Protein AF-A0A094XBJ3-F1 (afdb_monomer_lite)

Radius of gyration: 27.38 Å; chains: 1; bounding box: 114×45×57 Å

Organism: NCBI:txid1218173

pLDDT: mean 87.26, std 16.5, range [36.81, 98.75]

Secondary structure (DSSP, 8-state):
--------------------------PEEEEEEE------SSHHHHHHH-SEEEEEEEEEEEEEEE-PEETTEEEEE-SS--EEEEEEEEEEEEEEESS--SEEEEEEEEEEEEEEE-TTS-EEEEEEEE-TT-----TTSEEEEEEEE-TTTSTTEEEESSS--EEEEETTEEEES-TEETTEE-TTPEEEEETTEEEEEEEEEEEESSSEEEEEEEEEPBP-HHHHTT--SHHHHHHHH-

Foldseek 3Di:
DDDDDDDDDDDDPDPPPPPPPPPPPLDAFEAEAEDPFDADPFPVVLLVLFQWKFKFFWDD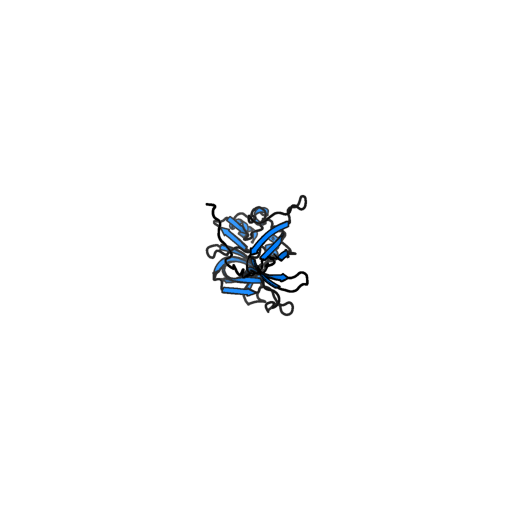QPDKDFCDADPVARQHHDPVWGWIWGKTKTAGPDTLHHDDHGIFIETDTFWTKAFGADPVGDGPDIDIDTDQLDDDGDRVWMKIFRWYDPCSHPNRYTYHSGSFGIWTADPFFIDTRGQQEVVRHDPQKAFDDPDPDRFKIWHWDWDDDPHTYIYIYIDGGHYRNCVVQVNTGPVVVSVVSD

Sequence (242 aa):
MKSINLIGASLIIGILIGCSSSASTDKTYQINEHRDEKLPDNLSEIIGNSDVIVKGTYNELIRTENMIRSANDPTVPSDDFYTEGLIYDFTINKTYKGDVIDSIKTSVTHLDELPIMEDDGEVVGEVTVEVIDYEEIDENKEYVLFLVDGSYIEEGLYTPASEIYIIEINNNSLQFLSKRIEGNLYEAIELEENGDDVSHAVLTTEYREDISVDIVQEFDLVKDYLGAEDIDTLNKLEEYLE

Structure (mmCIF, N/CA/C/O backbone):
data_AF-A0A094XBJ3-F1
#
_entry.id   AF-A0A094XBJ3-F1
#
loop_
_atom_site.group_PDB
_atom_site.id
_atom_site.type_symbol
_atom_site.label_atom_id
_atom_site.label_alt_id
_atom_site.label_comp_id
_atom_site.label_asym_id
_atom_site.label_entity_id
_atom_site.label_seq_id
_atom_site.pdbx_PDB_ins_code
_atom_site.Cartn_x
_atom_site.Cartn_y
_atom_site.Cartn_z
_atom_site.occupancy
_atom_site.B_iso_or_equiv
_atom_site.auth_seq_id
_atom_site.auth_comp_id
_atom_site.auth_asym_id
_atom_site.auth_atom_id
_atom_site.pdbx_PDB_model_num
ATOM 1 N N . MET A 1 1 ? 94.464 -15.127 -32.407 1.00 43.22 1 MET A N 1
ATOM 2 C CA . MET A 1 1 ? 94.125 -13.960 -31.558 1.00 43.22 1 MET A CA 1
ATOM 3 C C . MET A 1 1 ? 93.027 -13.161 -32.244 1.00 43.22 1 MET A C 1
ATOM 5 O O . MET A 1 1 ? 93.157 -12.950 -33.442 1.00 43.22 1 MET A O 1
ATOM 9 N N . LYS A 1 2 ? 92.040 -12.711 -31.449 1.00 36.97 2 LYS A N 1
ATOM 10 C CA . LYS A 1 2 ? 90.790 -11.973 -31.762 1.00 36.97 2 LYS A CA 1
ATOM 11 C C . LYS A 1 2 ? 89.600 -12.868 -32.178 1.00 36.97 2 LYS A C 1
ATOM 13 O O . LYS A 1 2 ? 89.601 -13.379 -33.286 1.00 36.97 2 LYS A O 1
ATOM 18 N N . SER A 1 3 ? 88.757 -13.347 -31.245 1.00 36.81 3 SER A N 1
ATOM 19 C CA . SER A 1 3 ? 87.651 -12.694 -30.477 1.00 36.81 3 SER A CA 1
ATOM 20 C C . SER A 1 3 ? 86.362 -12.558 -31.316 1.00 36.81 3 SER A C 1
ATOM 22 O O . SER A 1 3 ? 86.349 -11.766 -32.247 1.00 36.81 3 SER A O 1
ATOM 24 N N . ILE A 1 4 ? 85.407 -13.494 -31.182 1.00 46.25 4 ILE A N 1
ATOM 25 C CA . ILE A 1 4 ? 84.158 -13.459 -30.369 1.00 46.25 4 ILE A CA 1
ATOM 26 C C . ILE A 1 4 ? 83.076 -12.509 -30.921 1.00 46.25 4 ILE A C 1
ATOM 28 O O . ILE A 1 4 ? 83.269 -11.299 -30.901 1.00 46.25 4 ILE A O 1
ATOM 32 N N . ASN A 1 5 ? 81.939 -13.089 -31.343 1.00 37.97 5 ASN A N 1
ATOM 33 C CA . ASN A 1 5 ? 80.534 -12.751 -31.007 1.00 37.97 5 ASN A CA 1
ATOM 34 C C . ASN A 1 5 ? 79.594 -13.286 -32.108 1.00 37.97 5 ASN A C 1
ATOM 36 O O . ASN A 1 5 ? 80.002 -13.353 -33.259 1.00 37.97 5 ASN A O 1
ATOM 40 N N . LEU A 1 6 ? 78.308 -13.570 -31.925 1.00 38.62 6 LEU A N 1
ATOM 41 C CA . LEU A 1 6 ? 77.436 -14.012 -30.833 1.00 38.62 6 LEU A CA 1
ATOM 42 C C . LEU A 1 6 ? 76.045 -14.050 -31.517 1.00 38.62 6 LEU A C 1
ATOM 44 O O . LEU A 1 6 ? 75.685 -13.074 -32.157 1.00 38.62 6 LEU A O 1
ATOM 48 N N . ILE A 1 7 ? 75.331 -15.174 -31.404 1.00 44.25 7 ILE A N 1
ATOM 49 C CA . ILE A 1 7 ? 73.859 -15.345 -31.369 1.00 44.25 7 ILE A CA 1
ATOM 50 C C . ILE A 1 7 ? 72.974 -14.590 -32.394 1.00 44.25 7 ILE A C 1
ATOM 52 O O . ILE A 1 7 ? 72.879 -13.371 -32.391 1.00 44.25 7 ILE A O 1
ATOM 56 N N . GLY A 1 8 ? 72.106 -15.360 -33.066 1.00 38.41 8 GLY A N 1
ATOM 57 C CA . GLY A 1 8 ? 70.674 -15.027 -33.076 1.00 38.41 8 GLY A CA 1
ATOM 58 C C . GLY A 1 8 ? 70.008 -14.843 -34.436 1.00 38.41 8 GLY A C 1
ATOM 59 O O . GLY A 1 8 ? 70.265 -13.867 -35.125 1.00 38.41 8 GLY A O 1
ATOM 60 N N . ALA A 1 9 ? 69.069 -15.738 -34.750 1.00 42.12 9 ALA A N 1
ATOM 61 C CA . ALA A 1 9 ? 67.787 -15.392 -35.372 1.00 42.12 9 ALA A CA 1
ATOM 62 C C . ALA A 1 9 ? 66.854 -16.615 -35.298 1.00 42.12 9 ALA A C 1
ATOM 64 O O . ALA A 1 9 ? 66.645 -17.321 -36.282 1.00 42.12 9 ALA A O 1
ATOM 65 N N . SER A 1 10 ? 66.323 -16.896 -34.101 1.00 42.56 10 SER A N 1
ATOM 66 C CA . SER A 1 10 ? 65.144 -17.756 -33.973 1.00 42.56 10 SER A CA 1
ATOM 67 C C . SER A 1 10 ? 63.937 -16.998 -34.509 1.00 42.56 10 SER A C 1
ATOM 69 O O . SER A 1 10 ? 63.597 -15.919 -34.028 1.00 42.56 10 SER A O 1
ATOM 71 N N . LEU A 1 11 ? 63.320 -17.595 -35.520 1.00 46.00 11 LEU A N 1
ATOM 72 C CA . LEU A 1 11 ? 62.054 -17.221 -36.124 1.00 46.00 11 LEU A CA 1
ATOM 73 C C . LEU A 1 11 ? 60.952 -17.268 -35.045 1.00 46.00 11 LEU A C 1
ATOM 75 O O . LEU A 1 11 ? 60.565 -18.352 -34.612 1.00 46.00 11 LEU A O 1
ATOM 79 N N . ILE A 1 12 ? 60.451 -16.115 -34.595 1.00 48.72 12 ILE A N 1
ATOM 80 C CA . ILE A 1 12 ? 59.203 -16.039 -33.825 1.00 48.72 12 ILE A CA 1
ATOM 81 C C . ILE A 1 12 ? 58.118 -15.591 -34.798 1.00 48.72 12 ILE A C 1
ATOM 83 O O . ILE A 1 12 ? 58.031 -14.424 -35.176 1.00 48.72 12 ILE A O 1
ATOM 87 N N . ILE A 1 13 ? 57.318 -16.559 -35.235 1.00 50.34 13 ILE A N 1
ATOM 88 C CA . ILE A 1 13 ? 56.044 -16.329 -35.910 1.00 50.34 13 ILE A CA 1
ATOM 89 C C . ILE A 1 13 ? 55.095 -15.793 -34.835 1.00 50.34 13 ILE A C 1
ATOM 91 O O . ILE A 1 13 ? 54.591 -16.545 -34.005 1.00 50.34 13 ILE A O 1
ATOM 95 N N . GLY A 1 14 ? 54.917 -14.473 -34.812 1.00 44.84 14 GLY A N 1
ATOM 96 C CA . GLY A 1 14 ? 53.893 -13.819 -34.009 1.00 44.84 14 GLY A CA 1
ATOM 97 C C . GLY A 1 14 ? 52.526 -14.130 -34.602 1.00 44.84 14 GLY A C 1
ATOM 98 O O . GLY A 1 14 ? 52.110 -13.500 -35.572 1.00 44.84 14 GLY A O 1
ATOM 99 N N . ILE A 1 15 ? 51.836 -15.113 -34.031 1.00 49.97 15 ILE A N 1
ATOM 100 C CA . ILE A 1 15 ? 50.396 -15.255 -34.216 1.00 49.97 15 ILE A CA 1
ATOM 101 C C . ILE A 1 15 ? 49.786 -14.086 -33.442 1.00 49.97 15 ILE A C 1
ATOM 103 O O . ILE A 1 15 ? 49.683 -14.125 -32.218 1.00 49.97 15 ILE A O 1
ATOM 107 N N . LEU A 1 16 ? 49.447 -13.016 -34.160 1.00 44.25 16 LEU A N 1
ATOM 108 C CA . LEU A 1 16 ? 48.522 -12.000 -33.677 1.00 44.25 16 LEU A CA 1
ATOM 109 C C . LEU A 1 16 ? 47.159 -12.682 -33.532 1.00 44.25 16 LEU A C 1
ATOM 111 O O . LEU A 1 16 ? 46.331 -12.655 -34.440 1.00 44.25 16 LEU A O 1
ATOM 115 N N . ILE A 1 17 ? 46.949 -13.339 -32.392 1.00 52.38 17 ILE A N 1
ATOM 116 C CA . ILE A 1 17 ? 45.608 -13.568 -31.872 1.00 52.38 17 ILE A CA 1
ATOM 117 C C . ILE A 1 17 ? 45.131 -12.173 -31.491 1.00 52.38 17 ILE A C 1
ATOM 119 O O . ILE A 1 17 ? 45.450 -11.658 -30.421 1.00 52.38 17 ILE A O 1
ATOM 123 N N . GLY A 1 18 ? 44.464 -11.513 -32.436 1.00 40.31 18 GLY A N 1
ATOM 124 C CA . GLY A 1 18 ? 43.655 -10.357 -32.117 1.00 40.31 18 GLY A CA 1
ATOM 125 C C . GLY A 1 18 ? 42.593 -10.833 -31.142 1.00 40.31 18 GLY A C 1
ATOM 126 O O . GLY A 1 18 ? 41.626 -11.468 -31.552 1.00 40.31 18 GLY A O 1
ATOM 127 N N . CYS A 1 19 ? 42.790 -10.556 -29.854 1.00 43.25 19 CYS A N 1
ATOM 128 C CA . CYS A 1 19 ? 41.663 -10.371 -28.960 1.00 43.25 19 CYS A CA 1
ATOM 129 C C . CYS A 1 19 ? 40.842 -9.244 -29.579 1.00 43.25 19 CYS A C 1
ATOM 131 O O . CYS A 1 19 ? 41.187 -8.072 -29.437 1.00 43.25 19 CYS A O 1
ATOM 133 N N . SER A 1 20 ? 39.776 -9.592 -30.297 1.00 45.28 20 SER A N 1
ATOM 134 C CA . SER A 1 20 ? 38.630 -8.707 -30.369 1.00 45.28 20 SER A CA 1
ATOM 135 C C . SER A 1 20 ? 38.103 -8.629 -28.941 1.00 45.28 20 SER A C 1
ATOM 137 O O . SER A 1 20 ? 37.300 -9.457 -28.517 1.00 45.28 20 SER A O 1
ATOM 139 N N . SER A 1 21 ? 38.616 -7.677 -28.164 1.00 43.28 21 SER A N 1
ATOM 140 C CA . SER A 1 21 ? 37.809 -7.102 -27.104 1.00 43.28 21 SER A CA 1
ATOM 141 C C . SER A 1 21 ? 36.626 -6.488 -27.834 1.00 43.28 21 SER A C 1
ATOM 143 O O . SER A 1 21 ? 36.733 -5.394 -28.392 1.00 43.28 21 SER A O 1
ATOM 145 N N . SER A 1 22 ? 35.541 -7.250 -27.942 1.00 42.97 22 SER A N 1
ATOM 146 C CA . SER A 1 22 ? 34.221 -6.671 -28.091 1.00 42.97 22 SER A CA 1
ATOM 147 C C . SER A 1 22 ? 34.155 -5.625 -26.990 1.00 42.97 22 SER A C 1
ATOM 149 O O . SER A 1 22 ? 34.148 -5.973 -25.814 1.00 42.97 22 SER A O 1
ATOM 151 N N . ALA A 1 23 ? 34.273 -4.353 -27.357 1.00 42.34 23 ALA A N 1
ATOM 152 C CA . ALA A 1 23 ? 33.829 -3.302 -26.476 1.00 42.34 23 ALA A CA 1
ATOM 153 C C . ALA A 1 23 ? 32.329 -3.561 -26.357 1.00 42.34 23 ALA A C 1
ATOM 155 O O . ALA A 1 23 ? 31.588 -3.262 -27.294 1.00 42.34 23 ALA A O 1
ATOM 156 N N . SER A 1 24 ? 31.906 -4.230 -25.281 1.00 43.53 24 SER A N 1
ATOM 157 C CA . SER A 1 24 ? 30.557 -4.014 -24.796 1.00 43.53 24 SER A CA 1
ATOM 158 C C . SER A 1 24 ? 30.501 -2.511 -24.580 1.00 43.53 24 SER A C 1
ATOM 160 O O . SER A 1 24 ? 31.273 -1.931 -23.818 1.00 43.53 24 SER A O 1
ATOM 162 N N . THR A 1 25 ? 29.713 -1.828 -25.394 1.00 51.50 25 THR A N 1
ATOM 163 C CA . THR A 1 25 ? 29.189 -0.543 -24.975 1.00 51.50 25 THR A CA 1
ATOM 164 C C . THR A 1 25 ? 28.387 -0.855 -23.725 1.00 51.50 25 THR A C 1
ATOM 166 O O . THR A 1 25 ? 27.261 -1.330 -23.841 1.00 51.50 25 THR A O 1
ATOM 169 N N . ASP A 1 26 ? 29.006 -0.674 -22.557 1.00 68.75 26 ASP A N 1
ATOM 170 C CA . ASP A 1 26 ? 28.343 -0.635 -21.253 1.00 68.75 26 ASP A CA 1
ATOM 171 C C . ASP A 1 26 ? 27.441 0.607 -21.263 1.00 68.75 26 ASP A C 1
ATOM 173 O O . ASP A 1 26 ? 27.769 1.662 -20.721 1.00 68.75 26 ASP A O 1
ATOM 177 N N . LYS A 1 27 ? 26.365 0.534 -22.046 1.00 84.06 27 LYS A N 1
ATOM 178 C CA . LYS A 1 27 ? 25.337 1.556 -22.121 1.00 84.06 27 LYS A CA 1
ATOM 179 C C . LYS A 1 27 ? 24.470 1.365 -20.888 1.00 84.06 27 LYS A C 1
ATOM 181 O O . LYS A 1 27 ? 23.870 0.307 -20.727 1.00 84.06 27 LYS A O 1
ATOM 186 N N . THR A 1 28 ? 24.434 2.382 -20.038 1.00 89.62 28 THR A N 1
ATOM 187 C CA . THR A 1 28 ? 23.457 2.472 -18.957 1.00 89.62 28 THR A CA 1
ATOM 188 C C . THR A 1 28 ? 22.242 3.215 -19.485 1.00 89.62 28 THR A C 1
ATOM 190 O O . THR A 1 28 ? 22.375 4.331 -19.993 1.00 89.62 28 THR A O 1
ATOM 193 N N . TYR A 1 29 ? 21.080 2.578 -19.421 1.00 91.94 29 TYR A N 1
ATOM 194 C CA . TYR A 1 29 ? 19.798 3.218 -19.698 1.00 91.94 29 TYR A CA 1
ATOM 195 C C . TYR A 1 29 ? 19.344 3.985 -18.458 1.00 91.94 29 TYR A C 1
ATOM 197 O O . TYR A 1 29 ? 19.706 3.621 -17.344 1.00 91.94 29 TYR A O 1
ATOM 205 N N . GLN A 1 30 ? 18.541 5.025 -18.642 1.00 92.19 30 GLN A N 1
ATOM 206 C CA . GLN A 1 30 ? 17.908 5.735 -17.536 1.00 92.19 30 GLN A CA 1
ATOM 207 C C . GLN A 1 30 ? 16.401 5.747 -17.768 1.00 92.19 30 GLN A C 1
ATOM 209 O O . GLN A 1 30 ? 15.948 6.189 -18.826 1.00 92.19 30 GLN A O 1
ATOM 214 N N . ILE A 1 31 ? 15.641 5.273 -16.785 1.00 91.38 31 ILE A N 1
ATOM 215 C CA . ILE A 1 31 ? 14.182 5.375 -16.753 1.00 91.38 31 ILE A CA 1
ATOM 216 C C . ILE A 1 31 ? 13.835 6.414 -15.693 1.00 91.38 31 ILE A C 1
ATOM 218 O O . ILE A 1 31 ? 14.247 6.284 -14.544 1.00 91.38 31 ILE A O 1
ATOM 222 N N . ASN A 1 32 ? 13.097 7.449 -16.094 1.00 90.06 32 ASN A N 1
ATOM 223 C CA . ASN A 1 32 ? 12.528 8.417 -15.162 1.00 90.06 32 ASN A CA 1
ATOM 224 C C . ASN A 1 32 ? 11.055 8.062 -14.976 1.00 90.06 32 ASN A C 1
ATOM 226 O O . ASN A 1 32 ? 10.270 8.154 -15.924 1.00 90.06 32 ASN A O 1
ATOM 230 N N . GLU A 1 33 ? 10.707 7.614 -13.779 1.00 86.25 33 GLU A N 1
ATOM 231 C CA . GLU A 1 33 ? 9.341 7.320 -13.380 1.00 86.25 33 GLU A CA 1
ATOM 232 C C . GLU A 1 33 ? 8.790 8.536 -12.636 1.00 86.25 33 GLU A C 1
ATOM 234 O O . GLU A 1 33 ? 9.295 8.910 -11.581 1.00 86.25 33 GLU A O 1
ATOM 239 N N . HIS A 1 34 ? 7.754 9.153 -13.199 1.00 82.62 34 HIS A N 1
ATOM 240 C CA . HIS A 1 34 ? 7.046 10.260 -12.568 1.00 82.62 34 HIS A CA 1
ATOM 241 C C . HIS A 1 34 ? 5.592 9.849 -12.351 1.00 82.62 34 HIS A C 1
ATOM 243 O O . HIS A 1 34 ? 4.872 9.577 -13.320 1.00 82.62 34 HIS A O 1
ATOM 249 N N . ARG A 1 35 ? 5.157 9.798 -11.089 1.00 72.50 35 ARG A N 1
ATOM 250 C CA . ARG A 1 35 ? 3.764 9.496 -10.742 1.00 72.50 35 ARG A CA 1
ATOM 251 C C . ARG A 1 35 ? 2.989 10.799 -10.574 1.00 72.50 35 ARG A C 1
ATOM 253 O O . ARG A 1 35 ? 3.218 11.536 -9.625 1.00 72.50 35 ARG A O 1
ATOM 260 N N . ASP A 1 36 ? 2.044 11.059 -11.480 1.00 71.25 36 ASP A N 1
ATOM 261 C CA . ASP A 1 36 ? 1.034 12.122 -11.318 1.00 71.25 36 ASP A CA 1
ATOM 262 C C . ASP A 1 36 ? -0.047 11.633 -10.339 1.00 71.25 36 ASP A C 1
ATOM 264 O O . ASP A 1 36 ? -1.174 11.282 -10.702 1.00 71.25 36 ASP A O 1
ATOM 268 N N . GLU A 1 37 ? 0.376 11.463 -9.091 1.00 78.94 37 GLU A N 1
ATOM 269 C CA . GLU A 1 37 ? -0.415 10.894 -8.016 1.00 78.94 37 GLU A CA 1
ATOM 270 C C . GLU A 1 37 ? -1.223 11.977 -7.303 1.00 78.94 37 GLU A C 1
ATOM 272 O O . GLU A 1 37 ? -0.721 13.043 -6.954 1.00 78.94 37 GLU A O 1
ATOM 277 N N . LYS A 1 38 ? -2.486 11.669 -6.996 1.00 85.31 38 LYS A N 1
ATOM 278 C CA . LYS A 1 38 ? -3.276 12.494 -6.085 1.00 85.31 38 LYS A CA 1
ATOM 279 C C . LYS A 1 38 ? -3.200 11.933 -4.666 1.00 85.31 38 LYS A C 1
ATOM 281 O O . LYS A 1 38 ? -4.037 11.117 -4.277 1.00 85.31 38 LYS A O 1
ATOM 286 N N . LEU A 1 39 ? -2.246 12.435 -3.887 1.00 90.44 39 LEU A N 1
ATOM 287 C CA . LEU A 1 39 ? -2.177 12.158 -2.456 1.00 90.44 39 LEU A CA 1
ATOM 288 C C . LEU A 1 39 ? -3.399 12.723 -1.708 1.00 90.44 39 LEU A C 1
ATOM 290 O O . LEU A 1 39 ? -3.910 13.786 -2.077 1.00 90.44 39 LEU A O 1
ATOM 294 N N . PRO A 1 40 ? -3.883 12.039 -0.655 1.00 93.19 40 PRO A N 1
ATOM 295 C CA . PRO A 1 40 ? -4.916 12.588 0.213 1.00 93.19 40 PRO A CA 1
ATOM 296 C C . PRO A 1 40 ? -4.392 13.815 0.976 1.00 93.19 40 PRO A C 1
ATOM 298 O O . PRO A 1 40 ? -3.219 13.907 1.328 1.00 93.19 40 PRO A O 1
ATOM 301 N N . ASP A 1 41 ? -5.262 14.764 1.303 1.00 93.19 41 ASP A N 1
ATOM 302 C CA . ASP A 1 41 ? -4.871 15.954 2.064 1.00 93.19 41 ASP A CA 1
ATOM 303 C C . ASP A 1 41 ? -4.749 15.674 3.573 1.00 93.19 41 ASP A C 1
ATOM 305 O O . ASP A 1 41 ? -4.064 16.409 4.291 1.00 93.19 41 ASP A O 1
ATOM 309 N N . ASN A 1 42 ? -5.470 14.664 4.077 1.00 95.19 42 ASN A N 1
ATOM 310 C CA . ASN A 1 42 ? -5.583 14.324 5.500 1.00 95.19 42 ASN A CA 1
ATOM 311 C C . ASN A 1 42 ? -6.207 12.930 5.720 1.00 95.19 42 ASN A C 1
ATOM 313 O O . ASN A 1 42 ? -6.772 12.328 4.805 1.00 95.19 42 ASN A O 1
ATOM 317 N N . LEU A 1 43 ? -6.180 12.452 6.971 1.00 96.69 43 LEU A N 1
ATOM 318 C CA . LEU A 1 43 ? -6.768 11.168 7.373 1.00 96.69 43 LEU A CA 1
ATOM 319 C C . LEU A 1 43 ? -8.283 11.086 7.103 1.00 96.69 43 LEU A C 1
ATOM 321 O O . LEU A 1 43 ? -8.792 10.026 6.741 1.00 96.69 43 LEU A O 1
ATOM 325 N N . SER A 1 44 ? -9.009 12.202 7.233 1.00 96.94 44 SER A N 1
ATOM 326 C CA . SER A 1 44 ? -10.445 12.247 6.927 1.00 96.94 44 SER A CA 1
ATOM 327 C C . SER A 1 44 ? -10.743 11.979 5.445 1.00 96.94 44 SER A C 1
ATOM 329 O O . SER A 1 44 ? -11.763 11.357 5.144 1.00 96.94 44 SER A O 1
ATOM 331 N N . GLU A 1 45 ? -9.873 12.391 4.514 1.00 97.12 45 GLU A N 1
ATOM 332 C CA . GLU A 1 45 ? -10.013 12.050 3.089 1.00 97.12 45 GLU A CA 1
ATOM 333 C C . GLU A 1 45 ? -9.798 10.549 2.849 1.00 97.12 45 GLU A C 1
ATOM 335 O O . GLU A 1 45 ? -10.610 9.935 2.160 1.00 97.12 45 GLU A O 1
ATOM 340 N N . ILE A 1 46 ? -8.799 9.931 3.492 1.00 97.25 46 ILE A N 1
ATOM 341 C CA . ILE A 1 46 ? -8.556 8.475 3.413 1.00 97.25 46 ILE A CA 1
ATOM 342 C C . ILE A 1 46 ? -9.792 7.697 3.899 1.00 97.25 46 ILE A C 1
ATOM 344 O O . ILE A 1 46 ? -10.298 6.803 3.214 1.00 97.25 46 ILE A O 1
ATOM 348 N N . ILE A 1 47 ? -10.343 8.084 5.056 1.00 97.88 47 ILE A N 1
ATOM 349 C CA . ILE A 1 47 ? -11.577 7.496 5.606 1.00 97.88 47 ILE A CA 1
ATOM 350 C C . ILE A 1 47 ? -12.763 7.712 4.663 1.00 97.88 47 ILE A C 1
ATOM 352 O O . ILE A 1 47 ? -13.599 6.819 4.494 1.00 97.88 47 ILE A O 1
ATOM 356 N N . GLY A 1 48 ? -12.862 8.901 4.067 1.00 97.31 48 GLY A N 1
ATOM 357 C CA . GLY A 1 48 ? -13.908 9.262 3.115 1.00 97.31 48 GLY A CA 1
ATOM 358 C C . GLY A 1 48 ? -13.887 8.390 1.862 1.00 97.31 48 GLY A C 1
ATOM 359 O O . GLY A 1 48 ? -14.948 7.919 1.451 1.00 97.31 48 GLY A O 1
ATOM 360 N N . ASN A 1 49 ? -12.692 8.132 1.324 1.00 96.88 49 ASN A N 1
ATOM 361 C CA . ASN A 1 49 ? -12.465 7.341 0.113 1.00 96.88 49 ASN A CA 1
ATOM 362 C C . ASN A 1 49 ? -12.617 5.830 0.333 1.00 96.88 49 ASN A C 1
ATOM 364 O O . ASN A 1 49 ? -12.836 5.102 -0.626 1.00 96.88 49 ASN A O 1
ATOM 368 N N . SER A 1 50 ? -12.521 5.355 1.576 1.00 98.44 50 SER A N 1
ATOM 369 C CA . SER A 1 50 ? -12.631 3.928 1.899 1.00 98.44 50 SER A CA 1
ATOM 370 C C . SER A 1 50 ? -14.082 3.443 1.880 1.00 98.44 50 SER A C 1
ATOM 372 O O . SER A 1 50 ? -14.937 4.042 2.531 1.00 98.44 50 SER A O 1
ATOM 374 N N . ASP A 1 51 ? -14.368 2.305 1.256 1.00 98.44 51 ASP A N 1
ATOM 375 C CA . ASP A 1 51 ? -15.638 1.587 1.441 1.00 98.44 51 ASP A CA 1
ATOM 376 C C . ASP A 1 51 ? -15.635 0.776 2.744 1.00 98.44 51 ASP A C 1
ATOM 378 O O . ASP A 1 51 ? -16.654 0.675 3.436 1.00 98.44 51 ASP A O 1
ATOM 382 N N . VAL A 1 52 ? -14.468 0.229 3.096 1.00 98.38 52 VAL A N 1
ATOM 383 C CA . VAL A 1 52 ? -14.252 -0.654 4.242 1.00 98.38 52 VAL A CA 1
ATOM 384 C C . VAL A 1 52 ? -13.048 -0.180 5.048 1.00 98.38 52 VAL A C 1
ATOM 386 O O . VAL A 1 52 ? -12.009 0.166 4.491 1.00 98.38 52 VAL A O 1
ATOM 389 N N . ILE A 1 53 ? -13.181 -0.191 6.376 1.00 98.75 53 ILE A N 1
ATOM 390 C CA . ILE A 1 53 ? -12.066 0.043 7.300 1.00 98.75 53 ILE A CA 1
ATOM 391 C C . ILE A 1 53 ? -12.076 -1.068 8.343 1.00 98.75 53 ILE A C 1
ATOM 393 O O . ILE A 1 53 ? -13.052 -1.216 9.087 1.00 98.75 53 ILE A O 1
ATOM 397 N N . VAL A 1 54 ? -10.997 -1.845 8.406 1.00 98.56 54 VAL A N 1
ATOM 398 C CA . VAL A 1 54 ? -10.885 -3.030 9.273 1.00 98.56 54 VAL A CA 1
ATOM 399 C C . VAL A 1 54 ? -9.576 -3.038 10.044 1.00 98.56 54 VAL A C 1
ATOM 401 O O . VAL A 1 54 ? -8.560 -2.566 9.552 1.00 98.56 54 VAL A O 1
ATOM 404 N N . LYS A 1 55 ? -9.599 -3.613 11.246 1.00 98.31 55 LYS A N 1
ATOM 405 C CA . LYS A 1 55 ? -8.420 -4.013 12.016 1.00 98.31 55 LYS A CA 1
ATOM 406 C C . LYS A 1 55 ? -8.293 -5.526 12.005 1.00 98.31 55 LYS A C 1
ATOM 408 O O . LYS A 1 55 ? -9.295 -6.216 12.214 1.00 98.31 55 LYS A O 1
ATOM 413 N N . GLY A 1 56 ? -7.078 -6.031 11.860 1.00 97.94 56 GLY A N 1
ATOM 414 C CA . GLY A 1 56 ? -6.831 -7.463 11.774 1.00 97.94 56 GLY A CA 1
ATOM 415 C C . GLY A 1 56 ? -5.371 -7.818 11.537 1.00 97.94 56 GLY A C 1
ATOM 416 O O . GLY A 1 56 ? -4.489 -6.995 11.777 1.00 97.94 56 GLY A O 1
ATOM 417 N N . THR A 1 57 ? -5.131 -9.035 11.062 1.00 98.25 57 THR A N 1
ATOM 418 C CA . THR A 1 57 ? -3.796 -9.558 10.747 1.00 98.25 57 THR A CA 1
ATOM 419 C C . THR A 1 57 ? -3.778 -10.144 9.343 1.00 98.25 57 THR A C 1
ATOM 421 O O . THR A 1 57 ? -4.737 -10.799 8.919 1.00 98.25 57 THR A O 1
ATOM 424 N N . TYR A 1 58 ? -2.668 -9.944 8.639 1.00 98.06 58 TYR A N 1
ATOM 425 C CA . TYR A 1 58 ? -2.390 -10.698 7.425 1.00 98.06 58 TYR A CA 1
ATOM 426 C C . TYR A 1 58 ? -2.087 -12.155 7.782 1.00 98.06 58 TYR A C 1
ATOM 428 O O . TYR A 1 58 ? -1.404 -12.427 8.768 1.00 98.06 58 TYR A O 1
ATOM 436 N N . ASN A 1 59 ? -2.633 -13.073 6.991 1.00 94.69 59 ASN A N 1
ATOM 437 C CA . ASN A 1 59 ? -2.326 -14.496 7.044 1.00 94.69 59 ASN A CA 1
ATOM 438 C C . ASN A 1 59 ? -1.409 -14.838 5.855 1.00 94.69 59 ASN A C 1
ATOM 440 O O . ASN A 1 59 ? -0.479 -14.109 5.541 1.00 94.69 59 ASN A O 1
ATOM 444 N N . GLU A 1 60 ? -1.704 -15.932 5.158 1.00 90.06 60 GLU A N 1
ATOM 445 C CA . GLU A 1 60 ? -0.930 -16.433 4.032 1.00 90.06 60 GLU A CA 1
ATOM 446 C C . GLU A 1 60 ? -1.091 -15.559 2.775 1.00 90.06 60 GLU A C 1
ATOM 448 O O . GLU A 1 60 ? -2.201 -15.152 2.402 1.00 90.06 60 GLU A O 1
ATOM 453 N N . LEU A 1 61 ? 0.027 -15.349 2.073 1.00 96.75 61 LEU A N 1
ATOM 454 C CA . LEU A 1 61 ? 0.033 -14.917 0.678 1.00 96.75 61 LEU A CA 1
ATOM 455 C C . LEU A 1 61 ? -0.632 -15.994 -0.190 1.00 96.75 61 LEU A C 1
ATOM 457 O O . LEU A 1 61 ? -0.083 -17.074 -0.399 1.00 96.75 61 LEU A O 1
ATOM 461 N N . ILE A 1 62 ? -1.802 -15.686 -0.742 1.00 97.31 62 ILE A N 1
ATOM 462 C CA . ILE A 1 62 ? -2.575 -16.623 -1.561 1.00 97.31 62 ILE A CA 1
ATOM 463 C C . ILE A 1 62 ? -1.932 -16.778 -2.942 1.00 97.31 62 ILE A C 1
ATOM 465 O O . ILE A 1 62 ? -1.812 -17.893 -3.458 1.00 97.31 62 ILE A O 1
ATOM 469 N N . ARG A 1 63 ? -1.602 -15.648 -3.580 1.00 97.38 63 ARG A N 1
ATOM 470 C CA . ARG A 1 63 ? -1.115 -15.572 -4.966 1.00 97.38 63 ARG A CA 1
ATOM 471 C C . ARG A 1 63 ? -0.625 -14.165 -5.303 1.00 97.38 63 ARG A C 1
ATOM 473 O O . ARG A 1 63 ? -0.946 -13.215 -4.598 1.00 97.38 63 ARG A O 1
ATOM 480 N N . THR A 1 64 ? 0.058 -14.040 -6.432 1.00 97.31 64 THR A N 1
ATOM 481 C CA . THR A 1 64 ? 0.293 -12.754 -7.095 1.00 97.31 64 THR A CA 1
ATOM 482 C C . THR A 1 64 ? -0.713 -12.543 -8.234 1.00 97.31 64 THR A C 1
ATOM 484 O O . THR A 1 64 ? -1.346 -13.499 -8.702 1.00 97.31 64 THR A O 1
ATOM 487 N N . GLU A 1 65 ? -0.927 -11.292 -8.634 1.00 95.75 65 GLU A N 1
ATOM 488 C CA . GLU A 1 65 ? -1.838 -10.880 -9.710 1.00 95.75 65 GLU A CA 1
ATOM 489 C C . GLU A 1 65 ? -1.284 -9.639 -10.406 1.00 95.75 65 GLU A C 1
ATOM 491 O O . GLU A 1 65 ? -0.781 -8.741 -9.736 1.00 95.75 65 GLU A O 1
ATOM 496 N N . ASN A 1 66 ? -1.460 -9.527 -11.723 1.00 96.75 66 ASN A N 1
ATOM 497 C CA . ASN A 1 66 ? -1.269 -8.243 -12.390 1.00 96.75 66 ASN A CA 1
ATOM 498 C C . ASN A 1 66 ? -2.424 -7.306 -12.025 1.00 96.75 66 ASN A C 1
ATOM 500 O O . ASN A 1 66 ? -3.549 -7.559 -12.449 1.00 96.75 66 ASN A O 1
ATOM 504 N N . MET A 1 67 ? -2.154 -6.242 -11.270 1.00 94.94 67 MET A N 1
ATOM 505 C CA . MET A 1 67 ? -3.135 -5.269 -10.794 1.00 94.94 67 MET A CA 1
ATOM 506 C C . MET A 1 67 ? -3.625 -4.301 -11.868 1.00 94.94 67 MET A C 1
ATOM 508 O O . MET A 1 67 ? -4.738 -3.782 -11.736 1.00 94.94 67 MET A O 1
ATOM 512 N N . ILE A 1 68 ? -2.876 -4.128 -12.959 1.00 94.75 68 ILE A N 1
ATOM 513 C CA . ILE A 1 68 ? -3.292 -3.286 -14.080 1.00 94.75 68 ILE A CA 1
ATOM 514 C C . ILE A 1 68 ? -4.360 -4.003 -14.898 1.00 94.75 68 ILE A C 1
ATOM 516 O O . ILE A 1 68 ? -4.232 -5.175 -15.256 1.00 94.75 68 ILE A O 1
ATOM 520 N N . ARG A 1 69 ? -5.438 -3.282 -15.210 1.00 94.62 69 ARG A N 1
ATOM 521 C CA . ARG A 1 69 ? -6.588 -3.816 -15.941 1.00 94.62 69 ARG A CA 1
ATOM 522 C C . ARG A 1 69 ? -6.588 -3.379 -17.394 1.00 94.62 69 ARG A C 1
ATOM 524 O O . ARG A 1 69 ? -6.113 -2.295 -17.731 1.00 94.62 69 ARG A O 1
ATOM 531 N N . SER A 1 70 ? -7.168 -4.207 -18.257 1.00 95.94 70 SER A N 1
ATOM 532 C CA . SER A 1 70 ? -7.332 -3.863 -19.664 1.00 95.94 70 SER A CA 1
ATOM 533 C C . SER A 1 70 ? -8.231 -2.635 -19.820 1.00 95.94 70 SER A C 1
ATOM 535 O O . SER A 1 70 ? -9.329 -2.569 -19.266 1.00 95.94 70 SER A O 1
ATOM 537 N N . ALA A 1 71 ? -7.819 -1.691 -20.668 1.00 93.31 71 ALA A N 1
ATOM 538 C CA . ALA A 1 71 ? -8.629 -0.517 -21.001 1.00 93.31 71 ALA A CA 1
ATOM 539 C C . ALA A 1 71 ? -9.983 -0.878 -21.648 1.00 93.31 71 ALA A C 1
ATOM 541 O O . ALA A 1 71 ? -10.921 -0.081 -21.614 1.00 93.31 71 ALA A O 1
ATOM 542 N N . ASN A 1 72 ? -10.088 -2.068 -22.253 1.00 94.62 72 ASN A N 1
ATOM 543 C CA . ASN A 1 72 ? -11.311 -2.545 -22.900 1.00 94.62 72 ASN A CA 1
ATOM 544 C C . ASN A 1 72 ? -12.209 -3.368 -21.963 1.00 94.62 72 ASN A C 1
ATOM 546 O O . ASN A 1 72 ? -13.407 -3.479 -22.232 1.00 94.62 72 ASN A O 1
ATOM 550 N N . ASP A 1 73 ? -11.645 -3.953 -20.903 1.00 94.12 73 ASP A N 1
ATOM 551 C CA . ASP A 1 73 ? -12.362 -4.776 -19.928 1.00 94.12 73 ASP A CA 1
ATOM 552 C C . ASP A 1 73 ? -11.657 -4.721 -18.557 1.00 94.12 73 ASP A C 1
ATOM 554 O O . ASP A 1 73 ? -10.619 -5.362 -18.377 1.00 94.12 73 ASP A O 1
ATOM 558 N N . PRO A 1 74 ? -12.210 -3.994 -17.567 1.00 91.44 74 PRO A N 1
ATOM 559 C CA . PRO A 1 74 ? -11.573 -3.835 -16.264 1.00 91.44 74 PRO A CA 1
ATOM 560 C C . PRO A 1 74 ? -11.537 -5.127 -15.430 1.00 91.44 74 PRO A C 1
ATOM 562 O O . PRO A 1 74 ? -10.896 -5.150 -14.384 1.00 91.44 74 PRO A O 1
ATOM 565 N N . THR A 1 75 ? -12.222 -6.194 -15.859 1.00 93.88 75 THR A N 1
ATOM 566 C CA . THR A 1 75 ? -12.224 -7.499 -15.169 1.00 93.88 75 THR A CA 1
ATOM 567 C C . THR A 1 75 ? -11.066 -8.401 -15.600 1.00 93.88 75 THR A C 1
ATOM 569 O O . THR A 1 75 ? -10.834 -9.451 -15.003 1.00 93.88 75 THR A O 1
ATOM 572 N N . VAL A 1 76 ? -10.320 -7.999 -16.633 1.00 95.69 76 VAL A N 1
ATOM 573 C CA . VAL A 1 76 ? -9.212 -8.764 -17.209 1.00 95.69 76 VAL A CA 1
ATOM 574 C C . VAL A 1 76 ? -7.902 -8.001 -16.983 1.00 95.69 76 VAL A C 1
ATOM 576 O O . VAL A 1 76 ? -7.887 -6.775 -17.135 1.00 95.69 76 VAL A O 1
ATOM 579 N N . PRO A 1 77 ? -6.801 -8.681 -16.612 1.00 96.38 77 PRO A N 1
ATOM 580 C CA . PRO A 1 77 ? -5.476 -8.070 -16.575 1.00 96.38 77 PRO A CA 1
ATOM 581 C C . PRO A 1 77 ? -5.086 -7.394 -17.894 1.00 96.38 77 PRO A C 1
ATOM 583 O O . PRO A 1 77 ? -5.546 -7.781 -18.969 1.00 96.38 77 PRO A O 1
ATOM 586 N N . SER A 1 78 ? -4.226 -6.385 -17.812 1.00 96.12 78 SER A N 1
ATOM 587 C CA . SER A 1 78 ? -3.578 -5.816 -18.991 1.00 96.12 78 SER A CA 1
ATOM 588 C C . SER A 1 78 ? -2.558 -6.800 -19.569 1.00 96.12 78 SER A C 1
ATOM 590 O O . SER A 1 78 ? -1.813 -7.429 -18.820 1.00 96.12 78 SER A O 1
ATOM 592 N N . ASP A 1 79 ? -2.513 -6.903 -20.897 1.00 93.50 79 ASP A N 1
ATOM 593 C CA . ASP A 1 79 ? -1.446 -7.612 -21.617 1.00 93.50 79 ASP A CA 1
ATOM 594 C C . ASP A 1 79 ? -0.232 -6.696 -21.883 1.00 93.50 79 ASP A C 1
ATOM 596 O O . ASP A 1 79 ? 0.836 -7.188 -22.233 1.00 93.50 79 ASP A O 1
ATOM 600 N N . ASP A 1 80 ? -0.402 -5.374 -21.739 1.00 91.25 80 ASP A N 1
ATOM 601 C CA . ASP A 1 80 ? 0.595 -4.359 -22.119 1.00 91.25 80 ASP A CA 1
ATOM 602 C C . ASP A 1 80 ? 1.412 -3.829 -20.928 1.00 91.25 80 ASP A C 1
ATOM 604 O O . ASP A 1 80 ? 2.457 -3.216 -21.120 1.00 91.25 80 ASP A O 1
ATOM 608 N N . PHE A 1 81 ? 0.908 -4.003 -19.703 1.00 92.94 81 PHE A N 1
ATOM 609 C CA . PHE A 1 81 ? 1.485 -3.420 -18.487 1.00 92.94 81 PHE A CA 1
ATOM 610 C C . PHE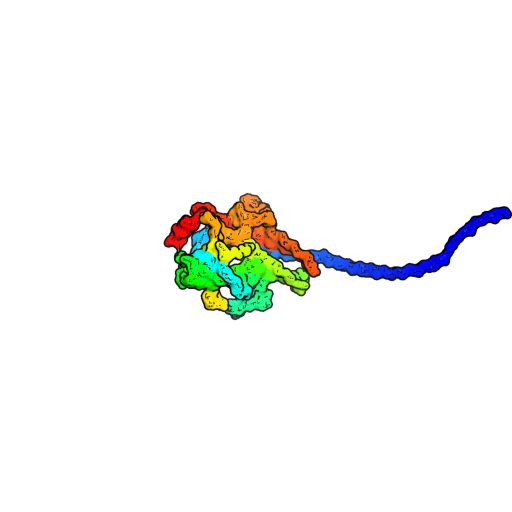 A 1 81 ? 1.324 -4.385 -17.324 1.00 92.94 81 PHE A C 1
ATOM 612 O O . PHE A 1 81 ? 0.273 -5.024 -17.211 1.00 92.94 81 PHE A O 1
ATOM 619 N N . TYR A 1 82 ? 2.317 -4.431 -16.439 1.00 95.56 82 TYR A N 1
ATOM 620 C CA . TYR A 1 82 ? 2.313 -5.300 -15.274 1.00 95.56 82 TYR A CA 1
ATOM 621 C C . TYR A 1 82 ? 2.687 -4.533 -14.004 1.00 95.56 82 TYR A C 1
ATOM 623 O O . TYR A 1 82 ? 3.766 -3.955 -13.907 1.00 95.56 82 TYR A O 1
ATOM 631 N N . THR A 1 83 ? 1.787 -4.594 -13.026 1.00 95.75 83 THR A N 1
ATOM 632 C CA . THR A 1 83 ? 2.046 -4.210 -11.635 1.00 95.75 83 THR A CA 1
ATOM 633 C C . THR A 1 83 ? 1.678 -5.399 -10.768 1.00 95.75 83 THR A C 1
ATOM 635 O O . THR A 1 83 ? 0.522 -5.827 -10.762 1.00 95.75 83 THR A O 1
ATOM 638 N N . GLU A 1 84 ? 2.633 -5.961 -10.041 1.00 97.88 84 GLU A N 1
ATOM 639 C CA . GLU A 1 84 ? 2.396 -7.089 -9.155 1.00 97.88 84 GLU A CA 1
ATOM 640 C C . GLU A 1 84 ? 1.641 -6.653 -7.898 1.00 97.88 84 GLU A C 1
ATOM 642 O O . GLU A 1 84 ? 2.124 -5.850 -7.098 1.00 97.88 84 GLU A O 1
ATOM 647 N N . GLY A 1 85 ? 0.467 -7.245 -7.695 1.00 97.25 85 GLY A N 1
ATOM 648 C CA . GLY A 1 85 ? -0.245 -7.241 -6.426 1.00 97.25 85 GLY A CA 1
ATOM 649 C C . GLY A 1 85 ? -0.088 -8.577 -5.719 1.00 97.25 85 GLY A C 1
ATOM 650 O O . GLY A 1 85 ? -0.408 -9.631 -6.273 1.00 97.25 85 GLY A O 1
ATOM 651 N N . LEU A 1 86 ? 0.353 -8.529 -4.469 1.00 98.00 86 LEU A N 1
ATOM 652 C CA . LEU A 1 86 ? 0.372 -9.660 -3.553 1.00 98.00 86 LEU A CA 1
ATOM 653 C C . LEU A 1 86 ? -1.010 -9.790 -2.906 1.00 98.00 86 LEU A C 1
ATOM 655 O O . LEU A 1 86 ? -1.441 -8.906 -2.167 1.00 98.00 86 LEU A O 1
ATOM 659 N N . ILE A 1 87 ? -1.735 -10.866 -3.209 1.00 98.06 87 ILE A N 1
ATOM 660 C CA . ILE A 1 87 ? -3.084 -11.100 -2.685 1.00 98.06 87 ILE A CA 1
ATOM 661 C C . ILE A 1 87 ? -2.991 -11.925 -1.406 1.00 98.06 87 ILE A C 1
ATOM 663 O O . ILE A 1 87 ? -2.659 -13.111 -1.451 1.00 98.06 87 ILE A O 1
ATOM 667 N N . TYR A 1 88 ? -3.345 -11.318 -0.281 1.00 98.25 88 TYR A N 1
ATOM 668 C CA . TYR A 1 88 ? -3.348 -11.957 1.031 1.00 98.25 88 TYR A CA 1
ATOM 669 C C . TYR A 1 88 ? -4.763 -12.289 1.500 1.00 98.25 88 TYR A C 1
ATOM 671 O O . TYR A 1 88 ? -5.723 -11.588 1.167 1.00 98.25 88 TYR A O 1
ATOM 679 N N . ASP A 1 89 ? -4.877 -13.326 2.332 1.00 98.06 89 ASP A N 1
ATOM 680 C CA . ASP A 1 89 ? -6.006 -13.460 3.257 1.00 98.06 89 ASP A CA 1
ATOM 681 C C . ASP A 1 89 ? -5.761 -12.570 4.485 1.00 98.06 89 ASP A C 1
ATOM 683 O O . ASP A 1 89 ? -4.660 -12.548 5.041 1.00 98.06 89 ASP A O 1
ATOM 687 N N . PHE A 1 90 ? -6.785 -11.840 4.917 1.00 98.38 90 PHE A N 1
ATOM 688 C CA . PHE A 1 90 ? -6.717 -10.938 6.063 1.00 98.38 90 PHE A CA 1
ATOM 689 C C . PHE A 1 90 ? -7.831 -11.270 7.053 1.00 98.38 90 PHE A C 1
ATOM 691 O O . PHE A 1 90 ? -9.016 -11.131 6.740 1.00 98.38 90 PHE A O 1
ATOM 698 N N . THR A 1 91 ? -7.459 -11.701 8.259 1.00 98.38 91 THR A N 1
ATOM 699 C CA . THR A 1 91 ? -8.426 -12.003 9.327 1.00 98.38 91 THR A CA 1
ATOM 700 C C . THR A 1 91 ? -8.858 -10.726 10.019 1.00 98.38 91 THR A C 1
ATOM 702 O O . THR A 1 91 ? -8.021 -9.968 10.501 1.00 98.38 91 THR A O 1
ATOM 705 N N . ILE A 1 92 ? -10.168 -10.506 10.107 1.00 98.50 92 ILE A N 1
ATOM 706 C CA . ILE A 1 92 ? -10.756 -9.299 10.682 1.00 98.50 92 ILE A CA 1
ATOM 707 C C . ILE A 1 92 ? -11.028 -9.504 12.173 1.00 98.50 92 ILE A C 1
ATOM 709 O O . ILE A 1 92 ? -11.834 -10.341 12.579 1.00 98.50 92 ILE A O 1
ATOM 713 N N . ASN A 1 93 ? -10.424 -8.642 12.988 1.00 97.31 93 ASN A N 1
ATOM 714 C CA . ASN A 1 93 ? -10.656 -8.559 14.429 1.00 97.31 93 ASN A CA 1
ATOM 715 C C . ASN A 1 93 ? -11.746 -7.528 14.764 1.00 97.31 93 ASN A C 1
ATOM 717 O O . ASN A 1 93 ? -12.513 -7.714 15.712 1.00 97.31 93 ASN A O 1
ATOM 721 N N . LYS A 1 94 ? -11.801 -6.416 14.018 1.00 97.69 94 LYS A N 1
ATOM 722 C CA . LYS A 1 94 ? -12.795 -5.343 14.192 1.00 97.69 94 LYS A CA 1
ATOM 723 C C . LYS A 1 94 ? -13.061 -4.658 12.852 1.00 97.69 94 LYS A C 1
ATOM 725 O O . LYS A 1 94 ? -12.121 -4.342 12.134 1.00 97.69 94 LYS A O 1
ATOM 730 N N . THR A 1 95 ? -14.321 -4.362 12.565 1.00 98.25 95 THR A N 1
ATOM 731 C CA . THR A 1 95 ? -14.734 -3.533 11.423 1.00 98.25 95 THR A CA 1
ATOM 732 C C . THR A 1 95 ? -15.169 -2.168 11.950 1.00 98.25 95 THR A C 1
ATOM 734 O O . THR A 1 95 ? -16.007 -2.107 12.851 1.00 98.25 95 THR A O 1
ATOM 737 N N . TYR A 1 96 ? -14.589 -1.089 11.425 1.00 98.19 96 TYR A N 1
ATOM 738 C CA . TYR A 1 96 ? -14.959 0.296 11.753 1.00 98.19 96 TYR A CA 1
ATOM 739 C C . TYR A 1 96 ? -15.916 0.888 10.716 1.00 98.19 96 TYR A C 1
ATOM 741 O O . TYR A 1 96 ? -16.808 1.655 11.064 1.00 98.19 96 TYR A O 1
ATOM 749 N N . LYS A 1 97 ? -15.759 0.502 9.444 1.00 98.06 97 LYS A N 1
ATOM 750 C CA . LYS A 1 97 ? -16.604 0.943 8.329 1.00 98.06 97 LYS A CA 1
ATOM 751 C C . LYS A 1 97 ? -16.840 -0.212 7.357 1.00 98.06 97 LYS A C 1
ATOM 753 O O . LYS A 1 97 ? -15.928 -1.000 7.116 1.00 98.06 97 LYS A O 1
ATOM 758 N N . GLY A 1 98 ? -18.044 -0.270 6.790 1.00 97.19 98 GLY A N 1
ATOM 759 C CA . GLY A 1 98 ? -18.466 -1.303 5.842 1.00 97.19 98 GLY A CA 1
ATOM 760 C C . GLY A 1 98 ? -19.033 -2.562 6.509 1.00 97.19 98 GLY A C 1
ATOM 761 O O . GLY A 1 98 ? -19.010 -2.702 7.730 1.00 97.19 98 GLY A O 1
ATOM 762 N N . ASP A 1 99 ? -19.555 -3.474 5.687 1.00 95.44 99 ASP A N 1
ATOM 763 C CA . ASP A 1 99 ? -20.252 -4.692 6.124 1.00 95.44 99 ASP A CA 1
ATOM 764 C C . ASP A 1 99 ? -19.424 -5.951 5.806 1.00 95.44 99 ASP A C 1
ATOM 766 O O . ASP A 1 99 ? -19.821 -6.795 5.003 1.00 95.44 99 ASP A O 1
ATOM 770 N N . VAL A 1 100 ? -18.254 -6.074 6.438 1.00 95.81 100 VAL A N 1
ATOM 771 C CA . VAL A 1 100 ? -17.367 -7.247 6.328 1.00 95.81 100 VAL A CA 1
ATOM 772 C C . VAL A 1 100 ? -17.139 -7.897 7.690 1.00 95.81 100 VAL A C 1
ATOM 774 O O . VAL A 1 100 ? -17.065 -7.209 8.713 1.00 95.81 100 VAL A O 1
ATOM 777 N N . ILE A 1 101 ? -17.043 -9.228 7.702 1.00 93.31 101 ILE A N 1
ATOM 778 C CA . ILE A 1 101 ? -16.837 -10.048 8.902 1.00 93.31 101 ILE A CA 1
ATOM 779 C C . ILE A 1 101 ? -15.841 -11.173 8.618 1.00 93.31 101 ILE A C 1
ATOM 781 O O . ILE A 1 101 ? -15.694 -11.590 7.474 1.00 93.31 101 ILE A O 1
ATOM 785 N N . ASP A 1 102 ? -15.232 -11.695 9.682 1.00 95.75 102 ASP A N 1
ATOM 786 C CA . ASP A 1 102 ? -14.336 -12.858 9.709 1.00 95.75 102 ASP A CA 1
ATOM 787 C C . ASP A 1 102 ? -13.030 -12.695 8.911 1.00 95.75 102 ASP A C 1
ATOM 789 O O . ASP A 1 102 ? -11.964 -12.617 9.521 1.00 95.75 102 ASP A O 1
ATOM 793 N N . SER A 1 103 ? -13.082 -12.632 7.579 1.00 97.12 103 SER A N 1
ATOM 794 C CA . SER A 1 103 ? -11.906 -12.392 6.736 1.00 97.12 103 SER A CA 1
ATOM 795 C C . SER A 1 103 ? -12.252 -11.775 5.380 1.00 97.12 103 SER A C 1
ATOM 797 O O . SER A 1 103 ? -13.392 -11.837 4.914 1.00 97.12 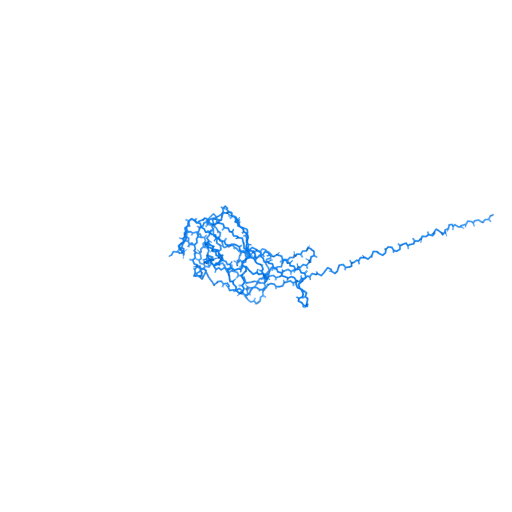103 SER A O 1
ATOM 799 N N . ILE A 1 104 ? -11.247 -11.171 4.747 1.00 97.88 104 ILE A N 1
ATOM 800 C CA . ILE A 1 104 ? -11.303 -10.626 3.385 1.00 97.88 104 ILE A CA 1
ATOM 801 C C . ILE A 1 104 ? -10.033 -10.988 2.618 1.00 97.88 104 ILE A C 1
ATOM 803 O O . ILE A 1 104 ? -9.007 -11.302 3.221 1.00 97.88 104 ILE A O 1
ATOM 807 N N . LYS A 1 105 ? -10.081 -10.880 1.287 1.00 98.19 105 LYS A N 1
ATOM 808 C CA . LYS A 1 105 ? -8.861 -10.819 0.477 1.00 98.19 105 LYS A CA 1
ATOM 809 C C . LYS A 1 105 ? -8.479 -9.365 0.275 1.00 98.19 105 LYS A C 1
ATOM 811 O O . LYS A 1 105 ? -9.349 -8.545 -0.016 1.00 98.19 105 LYS A O 1
ATOM 816 N N . THR A 1 106 ? -7.195 -9.056 0.377 1.00 98.00 106 THR A N 1
ATOM 817 C CA . THR A 1 106 ? -6.684 -7.714 0.082 1.00 98.00 106 THR A CA 1
ATOM 818 C C . THR A 1 106 ? -5.396 -7.787 -0.721 1.00 98.00 106 THR A C 1
ATOM 820 O O . THR A 1 106 ? -4.611 -8.723 -0.559 1.00 98.00 106 THR A O 1
ATOM 823 N N . SER A 1 107 ? -5.189 -6.814 -1.603 1.00 96.62 107 SER A N 1
ATOM 824 C CA . SER A 1 107 ? -3.965 -6.692 -2.395 1.00 96.62 107 SER A CA 1
ATOM 825 C C . SER A 1 107 ? -2.971 -5.731 -1.749 1.00 96.62 107 SER A C 1
ATOM 827 O O . SER A 1 107 ? -3.374 -4.645 -1.333 1.00 96.62 107 SER A O 1
ATOM 829 N N . VAL A 1 108 ? -1.687 -6.085 -1.775 1.00 97.00 108 VAL A N 1
ATOM 830 C CA . VAL A 1 108 ? -0.562 -5.183 -1.503 1.00 97.00 108 VAL A CA 1
ATOM 831 C C . VAL A 1 108 ? 0.246 -5.010 -2.786 1.00 97.00 108 VAL A C 1
ATOM 833 O O . VAL A 1 108 ? 0.738 -5.992 -3.336 1.00 97.00 108 VAL A O 1
ATOM 836 N N . THR A 1 109 ? 0.350 -3.782 -3.292 1.00 95.25 109 THR A N 1
ATOM 837 C CA . THR A 1 109 ? 1.160 -3.463 -4.479 1.00 95.25 109 THR A CA 1
ATOM 838 C C . THR A 1 109 ? 2.642 -3.640 -4.156 1.00 95.25 109 THR A C 1
ATOM 840 O O . THR A 1 109 ? 3.094 -3.121 -3.140 1.00 95.25 109 THR A O 1
ATOM 843 N N . HIS A 1 110 ? 3.383 -4.371 -4.992 1.00 96.00 110 HIS A N 1
ATOM 844 C CA . HIS A 1 110 ? 4.754 -4.801 -4.696 1.00 96.00 110 HIS A CA 1
ATOM 845 C C . HIS A 1 110 ? 5.762 -4.385 -5.768 1.00 96.00 110 HIS A C 1
ATOM 847 O O . HIS A 1 110 ? 6.740 -3.716 -5.446 1.00 96.00 110 HIS A O 1
ATOM 853 N N . LEU A 1 111 ? 5.530 -4.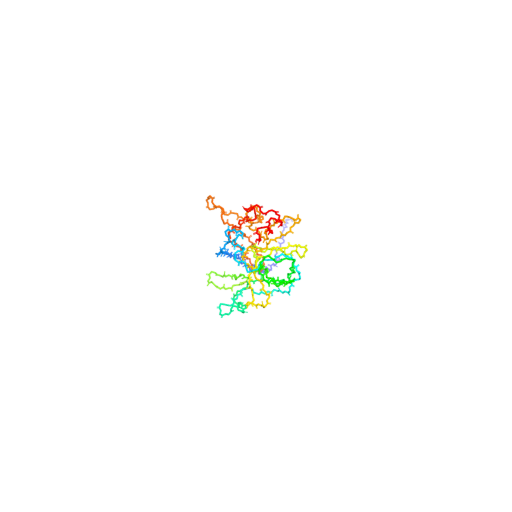745 -7.032 1.00 96.31 111 LEU A N 1
ATOM 854 C CA . LEU A 1 111 ? 6.493 -4.524 -8.114 1.00 96.31 111 LEU A CA 1
ATOM 855 C C . LEU A 1 111 ? 5.830 -3.880 -9.326 1.00 96.31 111 LEU A C 1
ATOM 857 O O . LEU A 1 111 ? 4.702 -4.230 -9.656 1.00 96.31 111 LEU A O 1
ATOM 861 N N . ASP A 1 112 ? 6.566 -3.036 -10.034 1.00 94.94 112 ASP A N 1
ATOM 862 C CA . ASP A 1 112 ? 6.237 -2.579 -11.380 1.00 94.94 112 ASP A CA 1
ATOM 863 C C . ASP A 1 112 ? 7.224 -3.155 -12.393 1.00 94.94 112 ASP A C 1
ATOM 865 O O . ASP A 1 112 ? 8.426 -3.259 -12.135 1.00 94.94 112 ASP A O 1
ATOM 869 N N . GLU A 1 113 ? 6.714 -3.531 -13.562 1.00 95.19 113 GLU A N 1
ATOM 870 C CA . GLU A 1 113 ? 7.530 -3.902 -14.714 1.00 95.19 113 GLU A CA 1
ATOM 871 C C . GLU A 1 113 ? 7.637 -2.710 -15.665 1.00 95.19 113 GLU A C 1
ATOM 873 O O . GLU A 1 113 ? 6.641 -2.221 -16.204 1.00 95.19 113 GLU A O 1
ATOM 878 N N . LEU A 1 114 ? 8.864 -2.230 -15.861 1.00 93.25 114 LEU A N 1
ATOM 879 C CA . LEU A 1 114 ? 9.149 -1.054 -16.670 1.00 93.25 114 LEU A CA 1
ATOM 880 C C . LEU A 1 114 ? 9.881 -1.463 -17.956 1.00 93.25 114 LEU A C 1
ATOM 882 O O . LEU A 1 114 ? 10.937 -2.103 -17.885 1.00 93.25 114 LEU A O 1
ATOM 886 N N . PRO A 1 115 ? 9.380 -1.077 -19.143 1.00 92.62 115 PRO A N 1
ATOM 887 C CA . PRO A 1 115 ? 10.080 -1.329 -20.394 1.00 92.62 115 PRO A CA 1
ATOM 888 C C . PRO A 1 115 ? 11.333 -0.452 -20.502 1.00 92.62 115 PRO A C 1
ATOM 890 O O . PRO A 1 115 ? 11.293 0.766 -20.321 1.00 92.62 115 PRO A O 1
ATOM 893 N N . ILE A 1 116 ? 12.449 -1.066 -20.883 1.00 92.31 116 ILE A N 1
ATOM 894 C CA . ILE A 1 116 ? 13.690 -0.378 -21.231 1.00 92.31 116 ILE A CA 1
ATOM 895 C C . ILE A 1 116 ? 13.616 -0.024 -22.715 1.00 92.31 116 ILE A C 1
ATOM 897 O O . ILE A 1 116 ? 13.609 -0.910 -23.574 1.00 92.31 116 ILE A O 1
ATOM 901 N N . MET A 1 117 ? 13.555 1.272 -23.017 1.00 90.00 117 MET A N 1
ATOM 902 C CA . MET A 1 117 ? 13.406 1.777 -24.383 1.00 90.00 117 MET A CA 1
ATOM 903 C C . MET A 1 117 ? 14.693 2.412 -24.917 1.00 90.00 117 MET A C 1
ATOM 905 O O . MET A 1 117 ? 15.449 3.062 -24.194 1.00 90.00 117 MET A O 1
ATOM 909 N N . GLU A 1 118 ? 14.916 2.239 -26.215 1.00 88.81 118 GLU A N 1
ATOM 910 C CA . GLU A 1 118 ? 15.896 2.972 -27.011 1.00 88.81 118 GLU A CA 1
ATOM 911 C C . GLU A 1 118 ? 15.410 4.382 -27.373 1.00 88.81 118 GLU A C 1
ATOM 913 O O . GLU A 1 118 ? 14.222 4.697 -27.294 1.00 88.81 118 GLU A O 1
ATOM 918 N N . ASP A 1 119 ? 16.332 5.231 -27.841 1.00 85.38 119 ASP A N 1
ATOM 919 C CA . ASP A 1 119 ? 16.020 6.610 -28.258 1.00 85.38 119 ASP A CA 1
ATOM 920 C C . ASP A 1 119 ? 14.996 6.668 -29.413 1.00 85.38 119 ASP A C 1
ATOM 922 O O . ASP A 1 119 ? 14.336 7.689 -29.623 1.00 85.38 119 ASP A O 1
ATOM 926 N N . ASP A 1 120 ? 14.881 5.592 -30.196 1.00 87.94 120 ASP A N 1
ATOM 927 C CA . ASP A 1 120 ? 13.911 5.449 -31.284 1.00 87.94 120 ASP A CA 1
ATOM 928 C C . ASP A 1 120 ? 12.576 4.814 -30.852 1.00 87.94 120 ASP A C 1
ATOM 930 O O . ASP A 1 120 ? 11.661 4.697 -31.676 1.00 87.94 120 ASP A O 1
ATOM 934 N N . GLY A 1 121 ? 12.442 4.468 -29.567 1.00 85.94 121 GLY A N 1
ATOM 935 C CA . GLY A 1 121 ? 11.261 3.850 -28.970 1.00 85.94 121 GLY A CA 1
ATOM 936 C C . GLY A 1 121 ? 11.208 2.324 -29.079 1.00 85.94 121 GLY A C 1
ATOM 937 O O . GLY A 1 121 ? 10.183 1.743 -28.721 1.00 85.94 121 GLY A O 1
ATOM 938 N N . GLU A 1 122 ? 12.256 1.656 -29.577 1.00 91.44 122 GLU A N 1
ATOM 939 C CA . GLU A 1 122 ? 12.334 0.191 -29.547 1.00 91.44 122 GLU A CA 1
ATOM 940 C C . GLU A 1 122 ? 12.515 -0.316 -28.105 1.00 91.44 122 GLU A C 1
ATOM 942 O O . GLU A 1 122 ? 13.373 0.167 -27.369 1.00 91.44 122 GLU A O 1
ATOM 947 N N . VAL A 1 123 ? 11.713 -1.304 -27.694 1.00 91.50 123 VAL A N 1
ATOM 948 C CA . VAL A 1 123 ? 11.874 -1.977 -26.395 1.00 91.50 123 VAL A CA 1
ATOM 949 C C . VAL A 1 123 ? 13.014 -2.984 -26.504 1.00 91.50 123 VAL A C 1
ATOM 951 O O . VAL A 1 123 ? 12.956 -3.912 -27.313 1.00 91.50 123 VAL A O 1
ATOM 954 N N . VAL A 1 124 ? 14.045 -2.809 -25.681 1.00 91.75 124 VAL A N 1
ATOM 955 C CA . VAL A 1 124 ? 15.254 -3.652 -25.670 1.00 91.75 124 VAL A CA 1
ATOM 956 C C . VAL A 1 124 ? 15.348 -4.567 -24.453 1.00 91.75 124 VAL A C 1
ATOM 958 O O . VAL A 1 124 ? 16.216 -5.439 -24.406 1.00 91.75 124 VAL A O 1
ATOM 961 N N . GLY A 1 125 ? 14.451 -4.394 -23.487 1.00 91.25 125 GLY A N 1
ATOM 962 C CA . GLY A 1 125 ? 14.338 -5.225 -22.297 1.00 91.25 125 GLY A CA 1
ATOM 963 C C . GLY A 1 125 ? 13.271 -4.693 -21.352 1.00 91.25 125 GLY A C 1
ATOM 964 O O . GLY A 1 125 ? 12.581 -3.727 -21.666 1.00 91.25 125 GLY A O 1
ATOM 965 N N . GLU A 1 126 ? 13.180 -5.313 -20.186 1.00 92.75 126 GLU A N 1
ATOM 966 C CA . GLU A 1 126 ? 12.281 -4.953 -19.092 1.00 92.75 126 GLU A CA 1
ATOM 967 C C . GLU A 1 126 ? 13.074 -5.012 -17.785 1.00 92.75 126 GLU A C 1
ATOM 969 O O . GLU A 1 126 ? 14.069 -5.739 -17.681 1.00 92.75 126 GLU A O 1
ATOM 974 N N . VAL A 1 127 ? 12.651 -4.232 -16.798 1.00 93.81 127 VAL A N 1
ATOM 975 C CA . VAL A 1 127 ? 13.207 -4.246 -15.445 1.00 93.81 127 VAL A CA 1
ATOM 976 C C . VAL A 1 127 ? 12.070 -4.211 -14.439 1.00 93.81 127 VAL A C 1
ATOM 978 O O . VAL A 1 127 ? 11.112 -3.458 -14.597 1.00 93.81 127 VAL A O 1
ATOM 981 N N . THR A 1 128 ? 12.181 -5.036 -13.405 1.00 93.56 128 THR A N 1
ATOM 982 C CA . THR A 1 128 ? 11.209 -5.087 -12.317 1.00 93.56 128 THR A CA 1
ATOM 983 C C . THR A 1 128 ? 11.708 -4.255 -11.143 1.00 93.56 128 THR A C 1
ATOM 985 O O . THR A 1 128 ? 12.823 -4.466 -10.653 1.00 93.56 128 THR A O 1
ATOM 988 N N . VAL A 1 129 ? 10.884 -3.314 -10.691 1.00 93.50 129 VAL A N 1
ATOM 989 C CA . VAL A 1 129 ? 11.225 -2.341 -9.649 1.00 93.50 129 VAL A CA 1
ATOM 990 C C . VAL A 1 129 ? 10.211 -2.421 -8.522 1.00 93.50 129 VAL A C 1
ATOM 992 O O . VAL A 1 129 ? 9.017 -2.523 -8.769 1.00 93.50 129 VAL A O 1
ATOM 995 N N . GLU A 1 130 ? 10.686 -2.405 -7.280 1.00 93.44 130 GLU A N 1
ATOM 996 C CA . GLU A 1 130 ? 9.814 -2.348 -6.105 1.00 93.44 130 GLU A CA 1
ATOM 997 C C . GLU A 1 130 ? 9.101 -0.993 -6.046 1.00 93.44 130 GLU A C 1
ATOM 999 O O . GLU A 1 130 ? 9.723 0.054 -6.247 1.00 93.44 130 GLU A O 1
ATOM 1004 N N . VAL A 1 131 ? 7.795 -0.998 -5.777 1.00 92.12 131 VAL A N 1
ATOM 1005 C CA . VAL A 1 131 ? 7.042 0.254 -5.647 1.00 92.12 131 VAL A CA 1
ATOM 1006 C C . VAL A 1 131 ? 7.462 0.996 -4.377 1.00 92.12 131 VAL A C 1
ATOM 1008 O O . VAL A 1 131 ? 7.737 0.380 -3.346 1.00 92.12 131 VAL A O 1
ATOM 1011 N N . ILE A 1 132 ? 7.499 2.331 -4.430 1.00 90.50 132 ILE A N 1
ATOM 1012 C CA . ILE A 1 132 ? 8.059 3.155 -3.345 1.00 90.50 132 ILE A CA 1
ATOM 1013 C C . ILE A 1 132 ? 7.380 2.916 -1.990 1.00 90.50 132 ILE A C 1
ATOM 1015 O O . ILE A 1 132 ? 8.049 2.904 -0.961 1.00 90.50 132 ILE A O 1
ATOM 1019 N N . ASP A 1 133 ? 6.069 2.683 -1.975 1.00 90.00 133 ASP A N 1
ATOM 1020 C CA . ASP A 1 133 ? 5.308 2.473 -0.740 1.00 90.00 133 ASP A CA 1
ATOM 1021 C C . ASP A 1 133 ? 5.278 1.017 -0.266 1.00 90.00 133 ASP A C 1
ATOM 1023 O O . ASP A 1 133 ? 4.688 0.732 0.777 1.00 90.00 133 ASP A O 1
ATOM 1027 N N . TYR A 1 134 ? 5.911 0.089 -0.990 1.00 93.06 134 TYR A N 1
ATOM 1028 C CA . TYR A 1 134 ? 5.960 -1.294 -0.542 1.00 93.06 134 TYR A CA 1
ATOM 1029 C C . TYR A 1 134 ? 6.896 -1.448 0.652 1.00 93.06 134 TYR A C 1
ATOM 1031 O O . TYR A 1 134 ? 8.056 -1.032 0.631 1.00 93.06 134 TYR A O 1
ATOM 1039 N N . GLU A 1 135 ? 6.382 -2.128 1.665 1.00 93.44 135 GLU A N 1
ATOM 1040 C CA . GLU A 1 135 ? 7.118 -2.669 2.795 1.00 93.44 135 GLU A CA 1
ATOM 1041 C C . GLU A 1 135 ? 6.625 -4.101 3.015 1.00 93.44 135 GLU A C 1
ATOM 1043 O O . GLU A 1 135 ? 5.438 -4.400 2.841 1.00 93.44 135 GLU A O 1
ATOM 1048 N N . GLU A 1 136 ? 7.5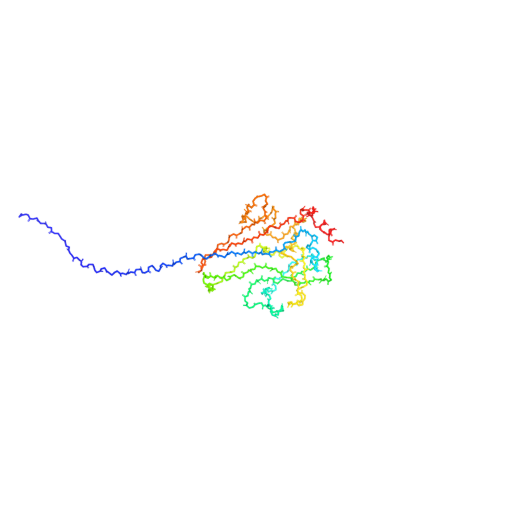29 -4.990 3.418 1.00 93.88 136 GLU A N 1
ATOM 1049 C CA . GLU A 1 136 ? 7.187 -6.390 3.662 1.00 93.88 136 GLU A CA 1
ATOM 1050 C C . GLU A 1 136 ? 6.191 -6.518 4.827 1.00 93.88 136 GLU A C 1
ATOM 1052 O O . GLU A 1 136 ? 6.370 -5.950 5.908 1.00 93.88 136 GLU A O 1
ATOM 1057 N N . ILE A 1 137 ? 5.133 -7.299 4.610 1.00 95.94 137 ILE A N 1
ATOM 1058 C CA . ILE A 1 137 ? 4.105 -7.564 5.616 1.00 95.94 137 ILE A CA 1
ATOM 1059 C C . ILE A 1 137 ? 4.625 -8.553 6.668 1.00 95.94 137 ILE A C 1
ATOM 1061 O O . ILE A 1 137 ? 5.072 -9.650 6.339 1.00 95.94 137 ILE A O 1
ATOM 1065 N N . ASP A 1 138 ? 4.486 -8.206 7.949 1.00 94.88 138 ASP A N 1
ATOM 1066 C CA . ASP A 1 138 ? 4.750 -9.111 9.070 1.00 94.88 138 ASP A CA 1
ATOM 1067 C C . ASP A 1 138 ? 3.435 -9.739 9.549 1.00 94.88 138 ASP A C 1
ATOM 1069 O O . ASP A 1 138 ? 2.633 -9.108 10.240 1.00 94.88 138 ASP A O 1
ATOM 1073 N N . GLU A 1 139 ? 3.231 -11.017 9.227 1.00 93.06 139 GLU A N 1
ATOM 1074 C CA . GLU A 1 139 ? 2.044 -11.801 9.615 1.00 93.06 139 GLU A CA 1
ATOM 1075 C C . GLU A 1 139 ? 1.823 -11.876 11.146 1.00 93.06 139 GLU A C 1
ATOM 1077 O O . GLU A 1 139 ? 0.758 -12.280 11.611 1.00 93.06 139 GLU A O 1
ATOM 1082 N N . ASN A 1 140 ? 2.809 -11.479 11.964 1.00 93.81 140 ASN A N 1
ATOM 1083 C CA . ASN A 1 140 ? 2.689 -11.449 13.426 1.00 93.81 140 ASN A CA 1
ATOM 1084 C C . ASN A 1 140 ? 2.205 -10.100 13.981 1.00 93.81 140 ASN A C 1
ATOM 1086 O O . ASN A 1 140 ? 2.073 -9.964 15.205 1.00 93.81 140 ASN A O 1
ATOM 1090 N N . LYS A 1 141 ? 1.975 -9.103 13.122 1.00 96.00 141 LYS A N 1
ATOM 1091 C CA . LYS A 1 141 ? 1.510 -7.770 13.518 1.00 96.00 141 LYS A CA 1
ATOM 1092 C C . LYS A 1 141 ? 0.041 -7.555 13.182 1.00 96.00 141 LYS A C 1
ATOM 1094 O O . LYS A 1 141 ? -0.530 -8.191 12.300 1.00 96.00 141 LYS A O 1
ATOM 1099 N N . GLU A 1 142 ? -0.567 -6.625 13.915 1.00 97.31 142 GLU A N 1
ATOM 1100 C CA . GLU A 1 142 ? -1.908 -6.134 13.618 1.00 97.31 142 GLU A CA 1
ATOM 1101 C C . GLU A 1 142 ? -1.839 -4.860 12.775 1.00 97.31 142 GLU A C 1
ATOM 1103 O O . GLU A 1 142 ? -0.952 -4.020 12.946 1.00 97.31 142 GLU A O 1
ATOM 1108 N N . TYR A 1 143 ? -2.829 -4.703 11.906 1.00 98.31 143 TYR A N 1
ATOM 1109 C CA . TYR A 1 143 ? -2.931 -3.599 10.966 1.00 98.31 143 TYR A CA 1
ATOM 1110 C C . TYR A 1 143 ? -4.341 -3.018 10.964 1.00 98.31 143 TYR A C 1
ATOM 1112 O O . TYR A 1 143 ? -5.310 -3.738 11.218 1.00 98.31 143 TYR A O 1
ATOM 1120 N N . VAL A 1 144 ? -4.460 -1.730 10.640 1.00 98.50 144 VAL A N 1
ATOM 1121 C CA . VAL A 1 144 ? -5.712 -1.111 10.187 1.00 98.50 144 VAL A CA 1
ATOM 1122 C C . VAL A 1 144 ? -5.606 -0.852 8.690 1.00 98.50 144 VAL A C 1
ATOM 1124 O O . VAL A 1 144 ? -4.649 -0.217 8.251 1.00 98.50 144 VAL A O 1
ATOM 1127 N N . LEU A 1 145 ? -6.576 -1.347 7.923 1.00 98.62 145 LEU A N 1
ATOM 1128 C CA . LEU A 1 145 ? -6.626 -1.217 6.468 1.00 98.62 145 LEU A CA 1
ATOM 1129 C C . LEU A 1 145 ? -7.756 -0.280 6.042 1.00 98.62 145 LEU A C 1
ATOM 1131 O O . LEU A 1 145 ? -8.875 -0.399 6.546 1.00 98.62 145 LEU A O 1
ATOM 1135 N N . PHE A 1 146 ? -7.460 0.595 5.084 1.00 98.62 146 PHE A N 1
ATOM 1136 C CA . PHE A 1 146 ? -8.388 1.520 4.429 1.00 98.62 146 PHE A CA 1
ATOM 1137 C C . PHE A 1 146 ? -8.613 1.067 2.984 1.00 98.62 146 PHE A C 1
ATOM 1139 O O . PHE A 1 146 ? -7.722 1.174 2.143 1.00 98.62 146 PHE A O 1
ATOM 1146 N N . LEU A 1 147 ? -9.777 0.494 2.690 1.00 98.56 147 LEU A N 1
ATOM 1147 C CA . LEU A 1 147 ? -9.973 -0.290 1.471 1.00 98.56 147 LEU A CA 1
ATOM 1148 C C . LEU A 1 147 ? -11.221 0.127 0.693 1.00 98.56 147 LEU A C 1
ATOM 1150 O O . LEU A 1 147 ? -12.202 0.591 1.275 1.00 98.56 147 LEU A O 1
ATOM 1154 N N . VAL A 1 148 ? -11.201 -0.104 -0.618 1.00 97.94 148 VAL A N 1
ATOM 1155 C CA . VAL A 1 148 ? -12.355 0.001 -1.528 1.00 97.94 148 VAL A CA 1
ATOM 1156 C C . VAL A 1 148 ? -12.741 -1.370 -2.076 1.00 97.94 148 VAL A C 1
ATOM 1158 O O . VAL A 1 148 ? -11.923 -2.296 -2.093 1.00 97.94 148 VAL A O 1
ATOM 1161 N N . ASP A 1 149 ? -13.994 -1.514 -2.504 1.00 96.94 149 ASP A N 1
ATOM 1162 C CA . ASP A 1 149 ? -14.487 -2.766 -3.082 1.00 96.94 149 ASP A CA 1
ATOM 1163 C C . ASP A 1 149 ? -13.785 -3.089 -4.416 1.00 96.94 149 ASP A C 1
ATOM 1165 O O . ASP A 1 149 ? -13.927 -2.386 -5.420 1.00 96.94 149 ASP A O 1
ATOM 1169 N N . GLY A 1 150 ? -13.038 -4.193 -4.423 1.00 95.94 150 GLY A N 1
ATOM 1170 C CA . GLY A 1 150 ? -12.329 -4.742 -5.577 1.00 95.94 150 GLY A CA 1
ATOM 1171 C C . GLY A 1 150 ? -13.084 -5.883 -6.262 1.00 95.94 150 GLY A C 1
ATOM 1172 O O . GLY A 1 150 ? -12.496 -6.601 -7.076 1.00 95.94 150 GLY A O 1
ATOM 1173 N N . SER A 1 151 ? -14.375 -6.071 -5.960 1.00 94.44 151 SER A N 1
ATOM 1174 C CA . SER A 1 151 ? -15.182 -7.208 -6.433 1.00 94.44 151 SER A CA 1
ATOM 1175 C C . SER A 1 151 ? -15.291 -7.349 -7.955 1.00 94.44 151 SER A C 1
ATOM 1177 O O . SER A 1 151 ? -15.644 -8.421 -8.451 1.00 94.44 151 SER A O 1
ATOM 1179 N N . TYR A 1 152 ? -14.957 -6.300 -8.712 1.00 91.81 152 TYR A N 1
ATOM 1180 C CA . TYR A 1 152 ? -14.871 -6.348 -10.173 1.00 91.81 152 TYR A CA 1
ATOM 1181 C C . TYR A 1 152 ? -13.709 -7.220 -10.687 1.00 91.81 152 TYR A C 1
ATOM 1183 O O . TYR A 1 152 ? -13.777 -7.690 -11.822 1.00 91.81 152 TYR A O 1
ATOM 1191 N N . ILE A 1 153 ? -12.672 -7.449 -9.873 1.00 93.12 153 ILE A N 1
ATOM 1192 C CA . ILE A 1 153 ? -11.572 -8.386 -10.159 1.00 93.12 153 ILE A CA 1
ATOM 1193 C C . ILE A 1 153 ? -11.958 -9.786 -9.670 1.00 93.12 153 ILE A C 1
ATOM 1195 O O . ILE A 1 153 ? -11.924 -10.756 -10.424 1.00 93.12 153 ILE A O 1
ATOM 1199 N N . GLU A 1 154 ? -12.325 -9.897 -8.392 1.00 93.25 154 GLU A N 1
ATOM 1200 C CA . GLU A 1 154 ? -12.677 -11.159 -7.745 1.00 93.25 154 GLU A CA 1
ATOM 1201 C C . GLU A 1 154 ? -13.625 -10.898 -6.569 1.00 93.25 154 GLU A C 1
ATOM 1203 O O . GLU A 1 154 ? -13.392 -9.998 -5.766 1.00 93.25 154 GLU A O 1
ATOM 1208 N N . GLU A 1 155 ? -14.680 -11.703 -6.423 1.00 94.50 155 GLU A N 1
ATOM 1209 C CA . GLU A 1 155 ? -15.617 -11.578 -5.300 1.00 94.50 155 GLU A CA 1
ATOM 1210 C C . GLU A 1 155 ? -14.887 -11.668 -3.945 1.00 94.50 155 GLU A C 1
ATOM 1212 O O . GLU A 1 155 ? -14.152 -12.623 -3.671 1.00 94.50 155 GLU A O 1
ATOM 1217 N N . GLY A 1 156 ? -15.109 -10.664 -3.088 1.00 94.31 156 GLY A N 1
ATOM 1218 C CA . GLY A 1 156 ? -14.489 -10.562 -1.765 1.00 94.31 156 GLY A CA 1
ATOM 1219 C C . GLY A 1 156 ? -13.051 -10.031 -1.760 1.00 94.31 156 GLY A C 1
ATOM 1220 O O . GLY A 1 156 ? -12.423 -10.045 -0.698 1.00 94.31 156 GLY A O 1
ATOM 1221 N N . LEU A 1 157 ? -12.527 -9.584 -2.909 1.00 97.25 157 LEU A N 1
ATOM 1222 C CA . LEU A 1 157 ? -11.288 -8.814 -2.975 1.00 97.25 157 LEU A CA 1
ATOM 1223 C C . LEU A 1 157 ? -11.561 -7.346 -2.662 1.00 97.25 157 LEU A C 1
ATOM 1225 O O . LEU A 1 157 ? -12.471 -6.736 -3.217 1.00 97.25 157 LEU A O 1
ATOM 1229 N N . TYR A 1 158 ? -10.711 -6.783 -1.820 1.00 98.00 158 TYR A N 1
ATOM 1230 C CA . TYR A 1 158 ? -10.642 -5.364 -1.530 1.00 98.00 158 TYR A CA 1
ATOM 1231 C C . TYR A 1 158 ? -9.272 -4.828 -1.945 1.00 98.00 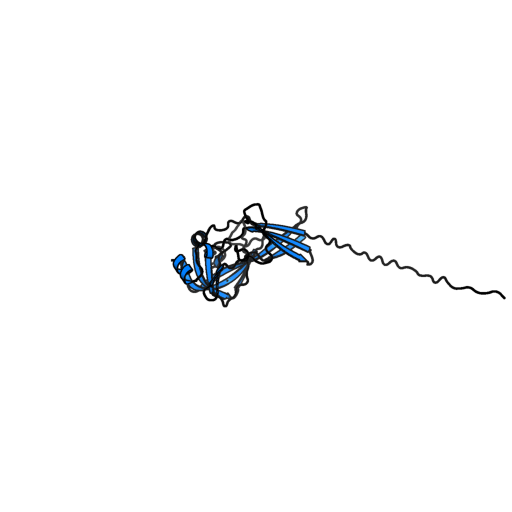158 TYR A C 1
ATOM 1233 O O . TYR A 1 158 ? -8.264 -5.532 -1.858 1.00 98.00 158 TYR A O 1
ATOM 1241 N N . THR A 1 159 ? -9.235 -3.592 -2.428 1.00 96.75 159 THR A N 1
ATOM 1242 C CA . THR A 1 159 ? -8.003 -2.940 -2.899 1.00 96.75 159 THR A CA 1
ATOM 1243 C C . THR A 1 159 ? -7.738 -1.660 -2.103 1.00 96.75 159 THR A C 1
ATOM 1245 O O . THR A 1 159 ? -8.659 -1.154 -1.456 1.00 96.75 159 THR A O 1
ATOM 1248 N N . PRO A 1 160 ? -6.508 -1.119 -2.128 1.00 96.06 160 PRO A N 1
ATOM 1249 C CA . PRO A 1 160 ? -6.168 0.125 -1.438 1.00 96.06 160 PRO A CA 1
ATOM 1250 C C . PRO A 1 160 ? -7.132 1.271 -1.773 1.00 96.06 160 PRO A C 1
ATOM 1252 O O . PRO A 1 160 ? -7.450 1.489 -2.942 1.00 96.06 160 PRO A O 1
ATOM 1255 N N . ALA A 1 161 ? -7.595 2.012 -0.760 1.00 96.00 161 ALA A N 1
ATOM 1256 C CA . ALA A 1 161 ? -8.416 3.214 -0.964 1.00 96.00 161 ALA A CA 1
ATOM 1257 C C . ALA A 1 161 ? -7.595 4.451 -1.380 1.00 96.00 161 ALA A C 1
ATOM 1259 O O . ALA A 1 161 ? -8.142 5.426 -1.898 1.00 96.00 161 ALA A O 1
ATOM 1260 N N . SER A 1 162 ? -6.291 4.408 -1.125 1.00 93.69 162 SER A N 1
ATOM 1261 C CA . SER A 1 162 ? -5.283 5.401 -1.491 1.00 93.69 162 SER A CA 1
ATOM 1262 C C . SER A 1 162 ? -3.905 4.742 -1.462 1.00 93.69 162 SER A C 1
ATOM 1264 O O . SER A 1 162 ? -3.760 3.639 -0.938 1.00 93.69 162 SER A O 1
ATOM 1266 N N . GLU A 1 163 ? -2.892 5.432 -1.979 1.00 88.69 163 GLU A N 1
ATOM 1267 C CA . GLU A 1 163 ? -1.494 4.964 -1.981 1.00 88.69 163 GLU A CA 1
ATOM 1268 C C . GLU A 1 163 ? -0.962 4.732 -0.560 1.00 88.69 163 GLU A C 1
ATOM 1270 O O . GLU A 1 163 ? -0.158 3.837 -0.316 1.00 88.69 163 GLU A O 1
ATOM 1275 N N . ILE A 1 164 ? -1.529 5.444 0.421 1.00 92.56 164 ILE A N 1
ATOM 1276 C CA . ILE A 1 164 ? -1.339 5.156 1.837 1.00 92.56 164 ILE A CA 1
ATOM 1277 C C . ILE A 1 164 ? -2.623 4.643 2.482 1.00 92.56 164 ILE A C 1
ATOM 1279 O O . ILE A 1 164 ? -3.639 5.335 2.533 1.00 92.56 164 ILE A O 1
ATOM 1283 N N . TYR A 1 165 ? -2.603 3.394 2.940 1.00 96.38 165 TYR A N 1
ATOM 1284 C CA . TYR A 1 165 ? -3.825 2.704 3.368 1.00 96.38 165 TYR A CA 1
ATOM 1285 C C . TYR A 1 165 ? -3.613 1.638 4.446 1.00 96.38 165 TYR A C 1
ATOM 1287 O O . TYR A 1 165 ? -4.584 1.047 4.919 1.00 96.38 165 TYR A O 1
ATOM 1295 N N . ILE A 1 166 ? -2.366 1.381 4.842 1.00 97.62 166 ILE A N 1
ATOM 1296 C CA . ILE A 1 166 ? -2.021 0.426 5.893 1.00 97.62 166 ILE A CA 1
ATOM 1297 C C . ILE A 1 166 ? -1.456 1.208 7.071 1.00 97.62 166 ILE A C 1
ATOM 1299 O O . ILE A 1 166 ? -0.433 1.877 6.939 1.00 97.62 166 ILE A O 1
ATOM 1303 N N . ILE A 1 167 ? -2.089 1.091 8.235 1.00 97.88 167 ILE A N 1
ATOM 1304 C CA . ILE A 1 167 ? -1.489 1.484 9.512 1.00 97.88 167 ILE A CA 1
ATOM 1305 C C . ILE A 1 167 ? -1.017 0.219 10.215 1.00 97.88 167 ILE A C 1
ATOM 1307 O O . ILE A 1 167 ? -1.824 -0.655 10.527 1.00 97.88 167 ILE A O 1
ATOM 1311 N N . GLU A 1 168 ? 0.274 0.141 10.503 1.00 97.00 168 GLU A N 1
ATOM 1312 C CA . GLU A 1 168 ? 0.864 -0.894 11.342 1.00 97.00 168 GLU A CA 1
ATOM 1313 C C . GLU A 1 168 ? 0.719 -0.534 12.828 1.00 97.00 168 GLU A C 1
ATOM 1315 O O . GLU A 1 168 ? 0.964 0.605 13.244 1.00 97.00 168 GLU A O 1
ATOM 1320 N N . ILE A 1 169 ? 0.341 -1.522 13.645 1.00 96.62 169 ILE A N 1
ATOM 1321 C CA . ILE A 1 169 ? 0.202 -1.386 15.097 1.00 96.62 169 ILE A CA 1
ATOM 1322 C C . ILE A 1 169 ? 1.386 -2.085 15.780 1.00 96.62 169 ILE A C 1
ATOM 1324 O O . ILE A 1 169 ? 1.473 -3.312 15.807 1.00 96.62 169 ILE A O 1
ATOM 1328 N N . ASN A 1 170 ? 2.265 -1.311 16.424 1.00 88.69 170 ASN A N 1
ATOM 1329 C CA . ASN A 1 170 ? 3.439 -1.823 17.140 1.00 88.69 170 ASN A CA 1
ATOM 1330 C C . ASN A 1 170 ? 3.392 -1.446 18.620 1.00 88.69 170 ASN A C 1
ATOM 1332 O O . ASN A 1 170 ? 3.627 -0.298 18.967 1.00 88.69 170 ASN A O 1
ATOM 1336 N N . ASN A 1 171 ? 3.154 -2.389 19.538 1.00 83.38 171 ASN A N 1
ATOM 1337 C CA . ASN A 1 171 ? 3.189 -2.107 20.987 1.00 83.38 171 ASN A CA 1
ATOM 1338 C C . ASN A 1 171 ? 2.407 -0.833 21.396 1.00 83.38 171 ASN A C 1
ATOM 1340 O O . ASN A 1 171 ? 2.854 -0.076 22.259 1.00 83.38 171 ASN A O 1
ATOM 1344 N N . ASN A 1 172 ? 1.237 -0.616 20.781 1.00 81.12 172 ASN A N 1
ATOM 1345 C CA . ASN A 1 172 ? 0.362 0.553 20.949 1.00 81.12 172 ASN A CA 1
ATOM 1346 C C . ASN A 1 172 ? 0.842 1.874 20.307 1.00 81.12 172 ASN A C 1
ATOM 1348 O O . ASN A 1 172 ? 0.149 2.875 20.471 1.00 81.12 172 ASN A O 1
ATOM 1352 N N . SER A 1 173 ? 1.957 1.893 19.570 1.00 88.75 173 SER A N 1
ATOM 1353 C CA . SER A 1 173 ? 2.264 2.962 18.611 1.00 88.75 173 SER A CA 1
ATOM 1354 C C . SER A 1 173 ? 1.674 2.642 17.241 1.00 88.75 173 SER A C 1
ATOM 1356 O O . SER A 1 173 ? 1.520 1.472 16.882 1.00 88.75 173 SER A O 1
ATOM 1358 N N . LEU A 1 174 ? 1.374 3.690 16.481 1.00 95.12 174 LEU A N 1
ATOM 1359 C CA . LEU A 1 174 ? 0.824 3.607 15.135 1.00 95.12 174 LEU A CA 1
ATOM 1360 C C . LEU A 1 174 ? 1.791 4.250 14.151 1.00 95.12 174 LEU A C 1
ATOM 1362 O O . LEU A 1 174 ? 2.377 5.288 14.454 1.00 95.12 174 LEU A O 1
ATOM 1366 N N . GLN A 1 175 ? 1.926 3.647 12.980 1.00 94.50 175 GLN A N 1
ATOM 1367 C CA . GLN A 1 175 ? 2.611 4.262 11.852 1.00 94.50 175 GLN A CA 1
ATOM 1368 C C . GLN A 1 175 ? 1.928 3.821 10.569 1.00 94.50 175 GLN A C 1
ATOM 1370 O O . GLN A 1 175 ? 1.495 2.672 10.468 1.00 94.50 175 GLN A O 1
ATOM 1375 N N . PHE A 1 176 ? 1.837 4.711 9.588 1.00 95.50 176 PHE A N 1
ATOM 1376 C CA . PHE A 1 176 ? 1.553 4.236 8.247 1.00 95.50 176 PHE A CA 1
ATOM 1377 C C . PHE A 1 176 ? 2.730 3.414 7.729 1.00 95.50 176 PHE A C 1
ATOM 1379 O O . PHE A 1 176 ? 3.889 3.713 8.018 1.00 95.50 176 PHE A O 1
ATOM 1386 N N . LEU A 1 177 ? 2.411 2.382 6.963 1.00 94.62 177 LEU A N 1
ATOM 1387 C CA . LEU A 1 177 ? 3.391 1.559 6.284 1.00 94.62 177 LEU A CA 1
ATOM 1388 C C . LEU A 1 177 ? 3.699 2.199 4.918 1.00 94.62 177 LEU A C 1
ATOM 1390 O O . LEU A 1 177 ? 2.937 2.025 3.973 1.00 94.62 177 LEU A O 1
ATOM 1394 N N . SER A 1 178 ? 4.744 3.029 4.864 1.00 93.31 178 SER A N 1
ATOM 1395 C CA . SER A 1 178 ? 5.238 3.711 3.657 1.00 93.31 178 SER A CA 1
ATOM 1396 C C . SER A 1 178 ? 6.656 4.243 3.902 1.00 93.31 178 SER A C 1
ATOM 1398 O O . SER A 1 178 ? 6.975 4.685 5.009 1.00 93.31 178 SER A O 1
ATOM 1400 N N . LYS A 1 179 ? 7.489 4.258 2.853 1.00 93.12 179 LYS A N 1
ATOM 1401 C CA . LYS A 1 179 ? 8.871 4.771 2.886 1.00 93.12 179 LYS A CA 1
ATOM 1402 C C . LYS A 1 179 ? 8.978 6.293 2.774 1.00 93.12 179 LYS A C 1
ATOM 1404 O O . LYS A 1 179 ? 10.057 6.840 3.006 1.00 93.12 179 LYS A O 1
ATOM 1409 N N . ARG A 1 180 ? 7.900 6.988 2.399 1.00 92.12 180 ARG A N 1
ATOM 1410 C CA . ARG A 1 180 ? 7.918 8.420 2.033 1.00 92.12 180 ARG A CA 1
ATOM 1411 C C . ARG A 1 180 ? 7.092 9.312 2.964 1.00 92.12 180 ARG A C 1
ATOM 1413 O O . ARG A 1 180 ? 6.623 10.371 2.551 1.00 92.12 180 ARG A O 1
ATOM 1420 N N . ILE A 1 181 ? 6.943 8.907 4.228 1.00 92.25 181 ILE A N 1
ATOM 1421 C CA . ILE A 1 181 ? 6.305 9.730 5.264 1.00 92.25 181 ILE A CA 1
ATOM 1422 C C . ILE A 1 181 ? 7.224 10.874 5.696 1.00 92.25 181 ILE A C 1
ATOM 1424 O O . ILE A 1 181 ? 8.365 10.653 6.106 1.00 92.25 181 ILE A O 1
ATOM 1428 N N . GLU A 1 182 ? 6.714 12.105 5.675 1.00 88.62 182 GLU A N 1
ATOM 1429 C CA . GLU A 1 182 ? 7.403 13.286 6.193 1.00 88.62 182 GLU A CA 1
ATOM 1430 C C . GLU A 1 182 ? 7.896 13.054 7.630 1.00 88.62 182 GLU A C 1
ATOM 1432 O O . GLU A 1 182 ? 7.145 12.676 8.526 1.00 88.62 182 GLU A O 1
ATOM 1437 N N . GLY A 1 183 ? 9.189 13.288 7.864 1.00 85.12 183 GLY A N 1
ATOM 1438 C CA . GLY A 1 183 ? 9.818 13.061 9.170 1.00 85.12 183 GLY A CA 1
ATOM 1439 C C . GLY A 1 183 ? 10.206 11.605 9.465 1.00 85.12 183 GLY A C 1
ATOM 1440 O O . GLY A 1 183 ? 10.900 11.374 10.456 1.00 85.12 183 GLY A O 1
ATOM 1441 N N . ASN A 1 184 ? 9.837 10.652 8.602 1.00 87.19 184 ASN A N 1
ATOM 1442 C CA . ASN A 1 184 ? 10.221 9.241 8.683 1.00 87.19 184 ASN A CA 1
ATOM 1443 C C . ASN A 1 184 ? 10.506 8.655 7.286 1.00 87.19 184 ASN A C 1
ATOM 1445 O O . ASN A 1 184 ? 9.898 7.675 6.863 1.00 87.19 184 ASN A O 1
ATOM 1449 N N . LEU A 1 185 ? 11.415 9.299 6.554 1.00 89.50 185 LEU A N 1
ATOM 1450 C CA . LEU A 1 185 ? 11.785 8.898 5.199 1.00 89.50 185 LEU A CA 1
ATOM 1451 C C . LEU A 1 185 ? 12.779 7.737 5.206 1.00 89.50 185 LEU A C 1
ATOM 1453 O O . LEU A 1 185 ? 13.663 7.663 6.066 1.00 89.50 185 LEU A O 1
ATOM 1457 N N . TYR A 1 186 ? 12.684 6.882 4.191 1.00 90.00 186 TYR A N 1
ATOM 1458 C CA . TYR A 1 186 ? 13.728 5.916 3.884 1.00 90.00 186 TYR A CA 1
ATOM 1459 C C . TYR A 1 186 ? 15.053 6.627 3.566 1.00 90.00 186 TYR A C 1
ATOM 1461 O O . TYR A 1 186 ? 15.081 7.640 2.873 1.00 90.00 186 TYR A O 1
ATOM 1469 N N . GLU A 1 187 ? 16.165 6.092 4.078 1.00 88.25 187 GLU A N 1
ATOM 1470 C CA . GLU A 1 187 ? 17.474 6.769 4.072 1.00 88.25 187 GLU A CA 1
ATOM 1471 C C . GLU A 1 187 ? 17.991 7.094 2.662 1.00 88.25 187 GLU A C 1
ATOM 1473 O O . GLU A 1 187 ? 18.723 8.066 2.492 1.00 88.25 187 GLU A O 1
ATOM 1478 N N . ALA A 1 188 ? 17.611 6.301 1.657 1.00 89.12 188 ALA A N 1
ATOM 1479 C CA . ALA A 1 188 ? 18.037 6.505 0.274 1.00 89.12 188 ALA A CA 1
ATOM 1480 C C . ALA A 1 188 ? 17.203 7.550 -0.491 1.00 89.12 188 ALA A C 1
ATOM 1482 O O . ALA A 1 188 ? 17.486 7.798 -1.660 1.00 89.12 188 ALA A O 1
ATOM 1483 N N . ILE A 1 189 ? 16.171 8.129 0.133 1.00 90.75 189 ILE A N 1
ATOM 1484 C CA . ILE A 1 189 ? 15.344 9.163 -0.489 1.00 90.75 189 ILE A CA 1
ATOM 1485 C C . ILE A 1 189 ? 16.065 10.508 -0.389 1.00 90.75 189 ILE A C 1
ATOM 1487 O O . ILE A 1 189 ? 16.347 11.009 0.704 1.00 90.75 189 ILE A O 1
ATOM 1491 N N . GLU A 1 190 ? 16.325 11.112 -1.543 1.00 90.50 190 GLU A N 1
ATOM 1492 C CA . GLU A 1 190 ? 16.891 12.449 -1.654 1.00 90.50 190 GLU A CA 1
ATOM 1493 C C . GLU A 1 190 ? 15.769 13.479 -1.813 1.00 90.50 190 GLU A C 1
ATOM 1495 O O . GLU A 1 190 ? 14.822 13.285 -2.570 1.00 90.50 190 GLU A O 1
ATOM 1500 N N . LEU A 1 191 ? 15.861 14.588 -1.082 1.00 88.00 191 LEU A N 1
ATOM 1501 C CA . LEU A 1 191 ? 14.882 15.670 -1.150 1.00 88.00 191 LEU A CA 1
ATOM 1502 C C . LEU A 1 191 ? 15.317 16.694 -2.193 1.00 88.00 191 LEU A C 1
ATOM 1504 O O . LEU A 1 191 ? 16.425 17.233 -2.104 1.00 88.00 191 LEU A O 1
ATOM 1508 N N . GLU A 1 192 ? 14.438 17.005 -3.143 1.00 79.88 192 GLU A N 1
ATOM 1509 C CA . GLU A 1 192 ? 14.683 18.084 -4.093 1.00 79.88 192 GLU A CA 1
ATOM 1510 C C . GLU A 1 192 ? 14.164 19.413 -3.537 1.00 79.88 192 GLU A C 1
ATOM 1512 O O . GLU A 1 192 ? 12.963 19.653 -3.408 1.00 79.88 192 GLU A O 1
ATOM 1517 N N . GLU A 1 193 ? 15.089 20.318 -3.212 1.00 67.31 193 GLU A N 1
ATOM 1518 C CA . GLU A 1 193 ? 14.745 21.675 -2.789 1.00 67.31 193 GLU A CA 1
ATOM 1519 C C . GLU A 1 193 ? 14.340 22.532 -4.001 1.00 67.31 193 GLU A C 1
ATOM 1521 O O . GLU A 1 193 ? 15.186 23.090 -4.706 1.00 67.31 193 GLU A O 1
ATOM 1526 N N . ASN A 1 194 ? 13.033 22.715 -4.209 1.00 56.88 194 ASN A N 1
ATOM 1527 C CA . ASN A 1 194 ? 12.487 23.689 -5.158 1.00 56.88 194 ASN A CA 1
ATOM 1528 C C . ASN A 1 194 ? 12.019 24.968 -4.435 1.00 56.88 194 ASN A C 1
ATOM 1530 O O . ASN A 1 194 ? 10.850 25.350 -4.464 1.00 56.88 194 ASN A O 1
ATOM 1534 N N . GLY A 1 195 ? 12.955 25.682 -3.801 1.00 62.06 195 GLY A N 1
ATOM 1535 C CA . GLY A 1 195 ? 12.662 26.909 -3.047 1.00 62.06 195 GLY A CA 1
ATOM 1536 C C . GLY A 1 195 ? 12.340 26.639 -1.574 1.00 62.06 195 GLY A C 1
ATOM 1537 O O . GLY A 1 195 ? 13.080 25.913 -0.925 1.00 62.06 195 GLY A O 1
ATOM 1538 N N . ASP A 1 196 ? 11.287 27.266 -1.034 1.00 53.53 196 ASP A N 1
ATOM 1539 C CA . ASP A 1 196 ? 10.886 27.127 0.383 1.00 53.53 196 ASP A CA 1
ATOM 1540 C C . ASP A 1 196 ? 9.977 25.903 0.647 1.00 53.53 196 ASP A C 1
ATOM 1542 O O . ASP A 1 196 ? 9.603 25.671 1.796 1.00 53.53 196 ASP A O 1
ATOM 1546 N N . ASP A 1 197 ? 9.603 25.143 -0.391 1.00 54.34 197 ASP A N 1
ATOM 1547 C CA . ASP A 1 197 ? 8.719 23.975 -0.292 1.00 54.34 197 ASP A CA 1
ATOM 1548 C C . ASP A 1 197 ? 9.502 22.704 -0.649 1.00 54.34 197 ASP A C 1
ATOM 1550 O O . ASP A 1 197 ? 10.099 22.609 -1.724 1.00 54.34 197 ASP A O 1
ATOM 1554 N N . VAL A 1 198 ? 9.524 21.741 0.272 1.00 59.22 198 VAL A N 1
ATOM 1555 C CA . VAL A 1 198 ? 10.134 20.420 0.072 1.00 59.22 198 VAL A CA 1
ATOM 1556 C C . VAL A 1 198 ? 8.996 19.441 -0.193 1.00 59.22 198 VAL A C 1
ATOM 1558 O O . VAL A 1 198 ? 8.591 18.699 0.696 1.00 59.22 198 VAL A O 1
ATOM 1561 N N . SER A 1 199 ? 8.405 19.517 -1.386 1.00 66.06 199 SER A N 1
ATOM 1562 C CA . SER A 1 199 ? 7.284 18.650 -1.777 1.00 66.06 199 SER A CA 1
ATOM 1563 C C . SER A 1 199 ? 7.717 17.438 -2.594 1.00 66.06 199 SER A C 1
ATOM 1565 O O . SER A 1 199 ? 6.972 16.468 -2.643 1.00 66.06 199 SER A O 1
ATOM 1567 N N . HIS A 1 200 ? 8.905 17.480 -3.206 1.00 79.81 200 HIS A N 1
ATOM 1568 C CA . HIS A 1 200 ? 9.365 16.474 -4.160 1.00 79.81 200 HIS A CA 1
ATOM 1569 C C . HIS A 1 200 ? 10.592 15.726 -3.649 1.00 79.81 200 HIS A C 1
ATOM 1571 O O . HIS A 1 200 ? 11.513 16.310 -3.065 1.00 79.81 200 HIS A O 1
ATOM 1577 N N . ALA A 1 201 ? 10.594 14.423 -3.890 1.00 88.25 201 ALA A N 1
ATOM 1578 C CA . ALA A 1 201 ? 11.649 13.524 -3.488 1.00 88.25 201 ALA A CA 1
ATOM 1579 C C . ALA A 1 201 ? 12.008 12.562 -4.620 1.00 88.25 201 ALA A C 1
ATOM 1581 O O . ALA A 1 201 ? 11.188 12.256 -5.490 1.00 88.25 201 ALA A O 1
ATOM 1582 N N . VAL A 1 202 ? 13.258 12.111 -4.595 1.00 91.12 202 VAL A N 1
ATOM 1583 C CA . VAL A 1 202 ? 13.846 11.248 -5.610 1.00 91.12 202 VAL A CA 1
ATOM 1584 C C . VAL A 1 202 ? 14.435 10.012 -4.950 1.00 91.12 202 VAL A C 1
ATOM 1586 O O . VAL A 1 202 ? 15.183 10.105 -3.975 1.00 91.12 202 VAL A O 1
ATOM 1589 N N . LEU A 1 203 ? 14.136 8.846 -5.515 1.00 92.25 203 LEU A N 1
ATOM 1590 C CA . LEU A 1 203 ? 14.839 7.599 -5.229 1.00 92.25 203 LEU A CA 1
ATOM 1591 C C . LEU A 1 203 ? 15.536 7.127 -6.505 1.00 92.25 203 LEU A C 1
ATOM 1593 O O . LEU A 1 203 ? 14.892 6.944 -7.535 1.00 92.25 203 LEU A O 1
ATOM 1597 N N . THR A 1 204 ? 16.853 6.923 -6.433 1.00 93.62 204 THR A N 1
ATOM 1598 C CA . THR A 1 204 ? 17.618 6.322 -7.533 1.00 93.62 204 THR A CA 1
ATOM 1599 C C . THR A 1 204 ? 18.007 4.892 -7.187 1.00 93.62 204 THR A C 1
ATOM 1601 O O . THR A 1 204 ? 18.722 4.661 -6.211 1.00 93.62 204 THR A O 1
ATOM 1604 N N . THR A 1 205 ? 17.586 3.943 -8.021 1.00 93.00 205 THR A N 1
ATOM 1605 C CA . THR A 1 205 ? 17.915 2.520 -7.880 1.00 93.00 205 THR A CA 1
ATOM 1606 C C . THR A 1 205 ? 18.728 2.049 -9.081 1.00 93.00 205 THR A C 1
ATOM 1608 O O . THR A 1 205 ? 18.325 2.206 -10.234 1.00 93.00 205 THR A O 1
ATOM 1611 N N . GLU A 1 206 ? 19.892 1.457 -8.813 1.00 93.00 206 GLU A N 1
ATOM 1612 C CA . GLU A 1 206 ? 20.812 0.969 -9.839 1.00 93.00 206 GLU A CA 1
ATOM 1613 C C . GLU A 1 206 ? 20.643 -0.538 -10.075 1.00 93.00 206 GLU A C 1
ATOM 1615 O O . GLU A 1 206 ? 20.906 -1.350 -9.184 1.00 93.00 206 GLU A O 1
ATOM 1620 N N . TYR A 1 207 ? 20.316 -0.928 -11.307 1.00 90.81 207 TYR A N 1
ATOM 1621 C CA . TYR A 1 207 ? 20.304 -2.322 -11.750 1.00 90.81 207 TYR A CA 1
ATOM 1622 C C . TYR A 1 207 ? 21.493 -2.568 -12.682 1.00 90.81 207 TYR A C 1
ATOM 1624 O O . TYR A 1 207 ? 21.761 -1.802 -13.614 1.00 90.81 207 TYR A O 1
ATOM 1632 N N . ARG A 1 208 ? 22.266 -3.618 -12.391 1.00 89.69 208 ARG A N 1
ATOM 1633 C CA . ARG A 1 208 ? 23.553 -3.924 -13.044 1.00 89.69 208 ARG A CA 1
ATOM 1634 C C . ARG A 1 208 ? 23.618 -5.397 -13.444 1.00 89.69 208 ARG A C 1
ATOM 1636 O O . ARG A 1 208 ? 24.492 -6.132 -12.985 1.00 89.69 208 ARG A O 1
ATOM 1643 N N . GLU A 1 209 ? 22.654 -5.826 -14.250 1.00 81.62 209 GLU A N 1
ATOM 1644 C CA . GLU A 1 209 ? 22.572 -7.197 -14.765 1.00 81.62 209 GLU A CA 1
ATOM 1645 C C . GLU A 1 209 ? 23.019 -7.267 -16.238 1.00 81.62 209 GLU A C 1
ATOM 1647 O O . GLU A 1 209 ? 24.016 -6.649 -16.612 1.00 81.62 209 GLU A O 1
ATOM 1652 N N . ASP A 1 210 ? 22.303 -8.029 -17.073 1.00 81.88 210 ASP A N 1
ATOM 1653 C CA . ASP A 1 210 ? 22.556 -8.148 -18.514 1.00 81.88 210 ASP A CA 1
ATOM 1654 C C . ASP A 1 210 ? 22.369 -6.806 -19.246 1.00 81.88 210 ASP A C 1
ATOM 1656 O O . ASP A 1 210 ? 23.043 -6.534 -20.243 1.00 81.88 210 ASP A O 1
ATOM 1660 N N . ILE A 1 211 ? 21.483 -5.953 -18.722 1.00 85.25 211 ILE A N 1
ATOM 1661 C CA . ILE A 1 211 ? 21.298 -4.562 -19.131 1.00 85.25 211 ILE A CA 1
ATOM 1662 C C . ILE A 1 211 ? 21.524 -3.679 -17.900 1.00 85.25 211 ILE A C 1
ATOM 1664 O O . ILE A 1 211 ? 20.889 -3.867 -16.863 1.00 85.25 211 ILE A O 1
ATOM 1668 N N . SER A 1 212 ? 22.432 -2.710 -18.013 1.00 92.19 212 SER A N 1
ATOM 1669 C CA . SER A 1 212 ? 22.622 -1.690 -16.979 1.00 92.19 212 SER A CA 1
ATOM 1670 C C . SER A 1 212 ? 21.527 -0.637 -17.102 1.00 92.19 212 SER A C 1
ATOM 1672 O O . SER A 1 212 ? 21.399 -0.009 -18.155 1.00 92.19 212 SER A O 1
ATOM 1674 N N . VAL A 1 213 ? 20.765 -0.407 -16.036 1.00 94.19 213 VAL A N 1
ATOM 1675 C CA . VAL A 1 213 ? 19.716 0.618 -16.002 1.00 94.19 213 VAL A CA 1
ATOM 1676 C C . VAL A 1 213 ? 19.694 1.337 -14.655 1.00 94.19 213 VAL A C 1
ATOM 1678 O O . VAL A 1 213 ? 19.876 0.719 -13.607 1.00 94.19 213 VAL A O 1
ATOM 1681 N N . ASP A 1 214 ? 19.508 2.651 -14.705 1.00 94.94 214 ASP A N 1
ATOM 1682 C CA . ASP A 1 214 ? 19.240 3.517 -13.559 1.00 94.94 214 ASP A CA 1
ATOM 1683 C C . ASP A 1 214 ? 17.759 3.881 -13.561 1.00 94.94 214 ASP A C 1
ATOM 1685 O O . ASP A 1 214 ? 17.242 4.391 -14.560 1.00 94.94 214 ASP A O 1
ATOM 1689 N N . ILE A 1 215 ? 17.078 3.609 -12.452 1.00 94.12 215 ILE A N 1
ATOM 1690 C CA . ILE A 1 215 ? 15.681 3.989 -12.251 1.00 94.12 215 ILE A CA 1
ATOM 1691 C C . ILE A 1 215 ? 15.663 5.194 -11.330 1.00 94.12 215 ILE A C 1
ATOM 1693 O O . ILE A 1 215 ? 16.137 5.104 -10.201 1.00 94.12 215 ILE A O 1
ATOM 1697 N N . VAL A 1 216 ? 15.133 6.306 -11.822 1.00 93.88 216 VAL A N 1
ATOM 1698 C CA . VAL A 1 216 ? 14.945 7.541 -11.063 1.00 93.88 216 VAL A CA 1
ATOM 1699 C C . VAL A 1 216 ? 13.448 7.702 -10.839 1.00 93.88 216 VAL A C 1
ATOM 1701 O O . VAL A 1 216 ? 12.708 7.948 -11.790 1.00 93.88 216 VAL A O 1
ATOM 1704 N N . GLN A 1 217 ? 13.004 7.510 -9.601 1.00 92.19 217 GLN A N 1
ATOM 1705 C CA . GLN A 1 217 ? 11.604 7.646 -9.206 1.00 92.19 217 GLN A CA 1
ATOM 1706 C C . GLN A 1 217 ? 11.407 9.013 -8.558 1.00 92.19 217 GLN A C 1
ATOM 1708 O O . GLN A 1 217 ? 12.010 9.288 -7.522 1.00 92.19 217 GLN A O 1
ATOM 1713 N N . GLU A 1 218 ? 10.569 9.847 -9.167 1.00 90.81 218 GLU A N 1
ATOM 1714 C CA . GLU A 1 218 ? 10.149 11.147 -8.643 1.00 90.81 218 GLU A CA 1
ATOM 1715 C C . GLU A 1 218 ? 8.747 11.024 -8.034 1.00 90.81 218 GLU A C 1
ATOM 1717 O O . GLU A 1 218 ? 7.812 10.554 -8.692 1.00 90.81 218 GLU A O 1
ATOM 1722 N N . PHE A 1 219 ? 8.592 11.452 -6.781 1.00 90.00 219 PHE A N 1
ATOM 1723 C CA . PHE A 1 219 ? 7.325 11.359 -6.057 1.00 90.00 219 PHE A CA 1
ATOM 1724 C C . PHE A 1 219 ? 7.148 12.482 -5.035 1.00 90.00 219 PHE A C 1
ATOM 1726 O O . PHE A 1 219 ? 8.108 13.098 -4.565 1.00 90.00 219 PHE A O 1
ATOM 1733 N N . ASP A 1 220 ? 5.891 12.708 -4.664 1.00 89.94 220 ASP A N 1
ATOM 1734 C CA . ASP A 1 220 ? 5.531 13.620 -3.586 1.00 89.94 220 ASP A CA 1
ATOM 1735 C C . ASP A 1 220 ? 5.646 12.934 -2.221 1.00 89.94 220 ASP A C 1
ATOM 1737 O O . ASP A 1 220 ? 5.387 11.731 -2.085 1.00 89.94 220 ASP A O 1
ATOM 1741 N N . LEU A 1 221 ? 6.027 13.710 -1.203 1.00 90.50 221 LEU A N 1
ATOM 1742 C CA . LEU A 1 221 ? 6.059 13.238 0.180 1.00 90.50 221 LEU A CA 1
ATOM 1743 C C . LEU A 1 221 ? 4.650 13.088 0.753 1.00 90.50 221 LEU A C 1
ATOM 1745 O O . LEU A 1 221 ? 3.772 13.929 0.549 1.00 90.50 221 LEU A O 1
ATOM 1749 N N . VAL A 1 222 ? 4.462 12.042 1.555 1.00 90.94 222 VAL A N 1
ATOM 1750 C CA . VAL A 1 222 ? 3.217 11.828 2.286 1.00 90.94 222 VAL A CA 1
ATOM 1751 C C . VAL A 1 222 ? 3.314 12.505 3.644 1.00 90.94 222 VAL A C 1
ATOM 1753 O O . VAL A 1 222 ? 4.211 12.214 4.433 1.00 90.94 222 VAL A O 1
ATOM 1756 N N . LYS A 1 223 ? 2.372 13.391 3.958 1.00 92.06 223 LYS A N 1
ATOM 1757 C CA . LYS A 1 223 ? 2.333 14.041 5.274 1.00 92.06 223 LYS A CA 1
ATOM 1758 C C . LYS A 1 223 ? 2.072 13.014 6.371 1.00 92.06 223 LYS A C 1
ATOM 1760 O O . LYS A 1 223 ? 1.312 12.064 6.186 1.00 92.06 223 LYS A O 1
ATOM 1765 N N . ASP A 1 224 ? 2.620 13.257 7.557 1.00 93.31 224 ASP A N 1
ATOM 1766 C CA . ASP A 1 224 ? 2.265 12.490 8.752 1.00 93.31 224 ASP A CA 1
ATOM 1767 C C . ASP A 1 224 ? 0.840 12.848 9.220 1.00 93.31 224 ASP A C 1
ATOM 1769 O O . ASP A 1 224 ? 0.634 13.683 10.107 1.00 93.31 224 ASP A O 1
ATOM 1773 N N . TYR A 1 225 ? -0.173 12.236 8.596 1.00 95.25 225 TYR A N 1
ATOM 1774 C CA . TYR A 1 225 ? -1.574 12.500 8.931 1.00 95.25 225 TYR A CA 1
ATOM 1775 C C . TYR A 1 225 ? -1.940 12.044 10.347 1.00 95.25 225 TYR A C 1
ATOM 1777 O O . TYR A 1 225 ? -2.861 12.602 10.938 1.00 95.25 225 TYR A O 1
ATOM 1785 N N . LEU A 1 226 ? -1.235 11.049 10.902 1.00 95.69 226 LEU A N 1
ATOM 1786 C CA . LEU A 1 226 ? -1.452 10.609 12.281 1.00 95.69 226 LEU A CA 1
ATOM 1787 C C . LEU A 1 226 ? -0.933 11.663 13.260 1.00 95.69 226 LEU A C 1
ATOM 1789 O O . LEU A 1 226 ? -1.669 12.089 14.150 1.00 95.69 226 LEU A O 1
ATOM 1793 N N . GLY A 1 227 ? 0.294 12.146 13.056 1.00 94.69 227 GLY A N 1
ATOM 1794 C CA . GLY A 1 227 ? 0.878 13.217 13.861 1.00 94.69 227 GLY A CA 1
ATOM 1795 C C . GLY A 1 227 ? 0.113 14.538 13.753 1.00 94.69 227 GLY A C 1
ATOM 1796 O O . GLY A 1 227 ? -0.092 15.208 14.767 1.00 94.69 227 GLY A O 1
ATOM 1797 N N . ALA A 1 228 ? -0.371 14.893 12.557 1.00 94.19 228 ALA A N 1
ATOM 1798 C CA . ALA A 1 228 ? -1.165 16.106 12.334 1.00 94.19 228 ALA A CA 1
ATOM 1799 C C . ALA A 1 228 ? -2.473 16.134 13.148 1.00 94.19 228 ALA A C 1
ATOM 1801 O O . ALA A 1 228 ? -2.907 17.204 13.580 1.00 94.19 228 ALA A O 1
ATOM 1802 N N . GLU A 1 229 ? -3.064 14.964 13.393 1.00 95.88 229 GLU A N 1
ATOM 1803 C CA . GLU A 1 229 ? -4.306 14.790 14.155 1.00 95.88 229 GLU A CA 1
ATOM 1804 C C . GLU A 1 229 ? -4.056 14.391 15.630 1.00 95.88 229 GLU A C 1
ATOM 1806 O O . GLU A 1 229 ? -5.001 14.098 16.362 1.00 95.88 229 GLU A O 1
ATOM 1811 N N . ASP A 1 230 ? -2.796 14.388 16.095 1.00 95.50 230 ASP A N 1
ATOM 1812 C CA . ASP A 1 230 ? -2.381 13.915 17.432 1.00 95.50 230 ASP A CA 1
ATOM 1813 C C . ASP A 1 230 ? -2.816 12.460 17.728 1.00 95.50 230 ASP A C 1
ATOM 1815 O O . ASP A 1 230 ? -3.160 12.106 18.860 1.00 95.50 230 ASP A O 1
ATOM 1819 N N . ILE A 1 231 ? -2.803 11.590 16.713 1.00 96.44 231 ILE A N 1
ATOM 1820 C CA . ILE A 1 231 ? -3.175 10.172 16.808 1.00 96.44 231 ILE A CA 1
ATOM 1821 C C . ILE A 1 231 ? -1.912 9.316 16.960 1.00 96.44 231 ILE A C 1
ATOM 1823 O O . ILE A 1 231 ? -1.320 8.848 15.997 1.00 96.44 231 ILE A O 1
ATOM 1827 N N . ASP A 1 232 ? -1.511 9.072 18.204 1.00 94.25 232 ASP A N 1
ATOM 1828 C CA . ASP A 1 232 ? -0.301 8.312 18.556 1.00 94.25 232 ASP A CA 1
ATOM 1829 C C . ASP A 1 232 ? -0.588 6.909 19.119 1.00 94.25 232 ASP A C 1
ATOM 1831 O O . ASP A 1 232 ? 0.332 6.131 19.378 1.00 94.25 232 ASP A O 1
ATOM 1835 N N . THR A 1 233 ? -1.864 6.575 19.328 1.00 96.06 233 THR A N 1
ATOM 1836 C CA . THR A 1 233 ? -2.291 5.309 19.935 1.00 96.06 233 THR A CA 1
ATOM 1837 C C . THR A 1 233 ? -3.515 4.732 19.252 1.00 96.06 233 THR A C 1
ATOM 1839 O O . THR A 1 233 ? -4.356 5.465 18.730 1.00 96.06 233 THR A O 1
ATOM 1842 N N . LEU A 1 234 ? -3.664 3.406 19.344 1.00 95.62 234 LEU A N 1
ATOM 1843 C CA . LEU A 1 234 ? -4.822 2.707 18.795 1.00 95.62 234 LEU A CA 1
ATOM 1844 C C . LEU A 1 234 ? -6.139 3.269 19.340 1.00 95.62 234 LEU A C 1
ATOM 1846 O O . LEU A 1 234 ? -7.044 3.517 18.562 1.00 95.62 234 LEU A O 1
ATOM 1850 N N . ASN A 1 235 ? -6.239 3.545 20.643 1.00 95.31 235 ASN A N 1
ATOM 1851 C CA . ASN A 1 235 ? -7.472 4.088 21.222 1.00 95.31 235 ASN A CA 1
ATOM 1852 C C . ASN A 1 235 ? -7.881 5.426 20.593 1.00 95.31 235 ASN A C 1
ATOM 1854 O O . ASN A 1 235 ? -9.055 5.607 20.295 1.00 95.31 235 ASN A O 1
ATOM 1858 N N . LYS A 1 236 ? -6.930 6.341 20.362 1.00 96.69 236 LYS A N 1
ATOM 1859 C CA . LYS A 1 236 ? -7.229 7.619 19.701 1.00 96.69 236 LYS A CA 1
ATOM 1860 C C . LYS A 1 236 ? -7.672 7.418 18.254 1.00 96.69 236 LYS A C 1
ATOM 1862 O O . LYS A 1 236 ? -8.594 8.090 17.811 1.00 96.69 236 LYS A O 1
ATOM 1867 N N . LEU A 1 237 ? -7.041 6.487 17.533 1.00 97.25 237 LEU A N 1
ATOM 1868 C CA . LEU A 1 237 ? -7.463 6.145 16.176 1.00 97.25 237 LEU A CA 1
ATOM 1869 C C . LEU A 1 237 ? -8.881 5.564 16.180 1.00 97.25 237 LEU A C 1
ATOM 1871 O O . LEU A 1 237 ? -9.704 5.970 15.372 1.00 97.25 237 LEU A O 1
ATOM 1875 N N . GLU A 1 238 ? -9.187 4.650 17.102 1.00 96.12 238 GLU A N 1
ATOM 1876 C CA . GLU A 1 238 ? -10.530 4.079 17.227 1.00 96.12 238 GLU A CA 1
ATOM 1877 C C . GLU A 1 238 ? -11.577 5.156 17.562 1.00 96.12 238 GLU A C 1
ATOM 1879 O O . GLU A 1 238 ? -12.637 5.150 16.951 1.00 96.12 238 GLU A O 1
ATOM 1884 N N . GLU A 1 239 ? -11.268 6.113 18.447 1.00 96.12 239 GLU A N 1
ATOM 1885 C CA . GLU A 1 239 ? -12.136 7.270 18.736 1.00 96.12 239 GLU A CA 1
ATOM 1886 C C . GLU A 1 239 ? -12.328 8.195 17.521 1.00 96.12 239 GLU A C 1
ATOM 1888 O O . GLU A 1 239 ? -13.378 8.817 17.393 1.00 96.12 239 GLU A O 1
ATOM 1893 N N . TYR A 1 240 ? -11.329 8.299 16.639 1.00 96.81 240 TYR A N 1
ATOM 1894 C CA . TYR A 1 240 ? -11.403 9.103 15.413 1.00 96.81 240 TYR A CA 1
ATOM 1895 C C . TYR A 1 240 ? -12.232 8.428 14.308 1.00 96.81 240 TYR A C 1
ATOM 1897 O O . TYR A 1 240 ? -12.795 9.109 13.452 1.00 96.81 240 TYR A O 1
ATOM 1905 N N . LEU A 1 241 ? -12.286 7.093 14.301 1.00 95.94 241 LEU A N 1
ATOM 1906 C CA . LEU A 1 241 ? -13.000 6.293 13.300 1.00 95.94 241 LEU A CA 1
ATOM 1907 C C . LEU A 1 241 ? -14.494 6.079 13.623 1.00 95.94 241 LEU A C 1
ATOM 1909 O O . LEU A 1 241 ? -15.225 5.617 12.745 1.00 95.94 241 LEU A O 1
ATOM 1913 N N . GLU A 1 242 ? -14.930 6.372 14.853 1.00 86.06 242 GLU A N 1
ATOM 1914 C CA . GLU A 1 242 ? -16.323 6.257 15.336 1.00 86.06 242 GLU A CA 1
ATOM 1915 C C . GLU A 1 242 ? -17.169 7.519 15.075 1.00 86.06 242 GLU A C 1
ATOM 1917 O O . GLU A 1 242 ? -18.357 7.352 14.700 1.00 86.06 242 GLU A O 1
#